Protein AF-0000000081656591 (afdb_homodimer)

Radius of gyration: 18.28 Å; Cα contacts (8 Å, |Δi|>4): 465; chains: 2; bounding box: 78×46×37 Å

Structure (mmCIF, N/CA/C/O backbone):
data_AF-0000000081656591-model_v1
#
loop_
_entity.id
_entity.type
_entity.pdbx_description
1 polymer 'Uncharacterized protein LOC102806336'
#
loop_
_atom_site.group_PDB
_atom_site.id
_atom_site.type_symbol
_atom_site.label_atom_id
_atom_site.label_alt_id
_atom_site.label_comp_id
_atom_site.label_asym_id
_atom_site.label_entity_id
_atom_site.label_seq_id
_atom_site.pdbx_PDB_ins_code
_atom_site.Cartn_x
_atom_site.Cartn_y
_atom_site.Cartn_z
_atom_site.occupancy
_atom_site.B_iso_or_equiv
_atom_site.auth_seq_id
_atom_site.auth_comp_id
_atom_site.auth_asym_id
_atom_site.auth_atom_id
_atom_site.pdbx_PDB_model_num
ATOM 1 N N . MET A 1 1 ? -36.594 23.406 7.055 1 26.11 1 MET A N 1
ATOM 2 C CA . MET A 1 1 ? -35.25 23.922 7.023 1 26.11 1 MET A CA 1
ATOM 3 C C . MET A 1 1 ? -34.25 22.891 7.543 1 26.11 1 MET A C 1
ATOM 5 O O . MET A 1 1 ? -34.219 22.609 8.742 1 26.11 1 MET A O 1
ATOM 9 N N . CYS A 1 2 ? -34 21.766 6.805 1 26.69 2 CYS A N 1
ATOM 10 C CA . CYS A 1 2 ? -33.312 20.547 7.199 1 26.69 2 CYS A CA 1
ATOM 11 C C . CYS A 1 2 ? -31.859 20.828 7.562 1 26.69 2 CYS A C 1
ATOM 13 O O . CYS A 1 2 ? -31.109 21.391 6.758 1 26.69 2 CYS A O 1
ATOM 15 N N . TYR A 1 3 ? -31.453 21.156 8.859 1 24.2 3 TYR A N 1
ATOM 16 C CA . TYR A 1 3 ? -30.141 21.469 9.391 1 24.2 3 TYR A CA 1
ATOM 17 C C . TYR A 1 3 ? -29.141 20.359 9.094 1 24.2 3 TYR A C 1
ATOM 19 O O . TYR A 1 3 ? -29.234 19.266 9.664 1 24.2 3 TYR A O 1
ATOM 27 N N . THR A 1 4 ? -28.844 20.062 7.879 1 28.97 4 THR A N 1
ATOM 28 C CA . THR A 1 4 ? -27.828 19.078 7.523 1 28.97 4 THR A CA 1
ATOM 29 C C . THR A 1 4 ? -26.5 19.406 8.195 1 28.97 4 THR A C 1
ATOM 31 O O . THR A 1 4 ? -25.859 20.422 7.871 1 28.97 4 THR A O 1
ATOM 34 N N . ARG A 1 5 ? -26.484 19.234 9.555 1 30.78 5 ARG A N 1
ATOM 35 C CA . ARG A 1 5 ? -25.234 19.453 10.273 1 30.78 5 ARG A CA 1
ATOM 36 C C . ARG A 1 5 ? -24.078 18.703 9.609 1 30.78 5 ARG A C 1
ATOM 38 O O . ARG A 1 5 ? -24.172 17.516 9.328 1 30.78 5 ARG A O 1
ATOM 45 N N . LYS A 1 6 ? -23.359 19.422 8.852 1 36.34 6 LYS A N 1
ATOM 46 C CA . LYS A 1 6 ? -22.094 18.938 8.328 1 36.34 6 LYS A CA 1
ATOM 47 C C . LYS A 1 6 ? -21.266 18.281 9.422 1 36.34 6 LYS A C 1
ATOM 49 O O . LYS A 1 6 ? -21.016 18.875 10.469 1 36.34 6 LYS A O 1
ATOM 54 N N . PRO A 1 7 ? -21.406 17.031 9.766 1 33.19 7 PRO A N 1
ATOM 55 C CA . PRO A 1 7 ? -20.578 16.453 10.82 1 33.19 7 PRO A CA 1
ATOM 56 C C . PRO A 1 7 ? -19.125 16.891 10.734 1 33.19 7 PRO A C 1
ATOM 58 O O . PRO A 1 7 ? -18.484 16.766 9.68 1 33.19 7 PRO A O 1
ATOM 61 N N . LYS A 1 8 ? -18.75 18.016 11.281 1 34.53 8 LYS A N 1
ATOM 62 C CA . LYS A 1 8 ? -17.406 18.562 11.367 1 34.53 8 LYS A CA 1
ATOM 63 C C . LYS A 1 8 ? -16.438 17.562 12 1 34.53 8 LYS A C 1
ATOM 65 O O . LYS A 1 8 ? -16.156 17.641 13.195 1 34.53 8 LYS A O 1
ATOM 70 N N . HIS A 1 9 ? -16.734 16.297 12.133 1 35.47 9 HIS A N 1
ATOM 71 C CA . HIS A 1 9 ? -15.672 15.547 12.789 1 35.47 9 HIS A CA 1
ATOM 72 C C . HIS A 1 9 ? -14.336 15.75 12.086 1 35.47 9 HIS A C 1
ATOM 74 O O . HIS A 1 9 ? -14.039 15.078 11.094 1 35.47 9 HIS A O 1
ATOM 80 N N . HIS A 1 10 ? -14.047 17 11.82 1 32.81 10 HIS A N 1
ATOM 81 C CA . HIS A 1 10 ? -12.68 17.172 11.352 1 32.81 10 HIS A CA 1
ATOM 82 C C . HIS A 1 10 ? -11.688 16.453 12.258 1 32.81 10 HIS A C 1
ATOM 84 O O . HIS A 1 10 ? -11.484 16.859 13.406 1 32.81 10 HIS A O 1
ATOM 90 N N . LYS A 1 11 ? -11.68 15.148 12.258 1 39.31 11 LYS A N 1
ATOM 91 C CA . LYS A 1 11 ? -10.586 14.516 12.984 1 39.31 11 LYS A CA 1
ATOM 92 C C . LYS A 1 11 ? -9.281 15.289 12.805 1 39.31 11 LYS A C 1
ATOM 94 O O . LYS A 1 11 ? -8.867 15.562 11.68 1 39.31 11 LYS A O 1
ATOM 99 N N . GLN A 1 12 ? -8.992 16.266 13.648 1 38.41 12 GLN A N 1
ATOM 100 C CA . GLN A 1 12 ? -7.688 16.922 13.727 1 38.41 12 GLN A CA 1
ATOM 101 C C . GLN A 1 12 ? -6.578 15.969 13.281 1 38.41 12 GLN A C 1
ATOM 103 O O . GLN A 1 12 ? -6.391 14.906 13.867 1 38.41 12 GLN A O 1
ATOM 108 N N . ILE A 1 13 ? -6.277 15.734 12.039 1 45.75 13 ILE A N 1
ATOM 109 C CA . ILE A 1 13 ? -5.02 15.07 11.711 1 45.75 13 ILE A CA 1
ATOM 110 C C . ILE A 1 13 ? -3.945 15.469 12.719 1 45.75 13 ILE A C 1
ATOM 112 O O . ILE A 1 13 ? -3.266 16.484 12.547 1 45.75 13 ILE A O 1
ATOM 116 N N . GLY A 1 14 ? -4.34 15.93 13.836 1 44.34 14 GLY A N 1
ATOM 117 C CA . GLY A 1 14 ? -3.451 16.344 14.906 1 44.34 14 GLY A CA 1
ATOM 118 C C . GLY A 1 14 ? -2.164 15.555 14.961 1 44.34 14 GLY A C 1
ATOM 119 O O . GLY A 1 14 ? -1.914 14.711 14.102 1 44.34 14 GLY A O 1
ATOM 120 N N . LYS A 1 15 ? -1.594 15.125 16.219 1 54.84 15 LYS A N 1
ATOM 121 C CA . LYS A 1 15 ? -0.434 14.695 16.984 1 54.84 15 LYS A CA 1
ATOM 122 C C . LYS A 1 15 ? -0.084 13.242 16.688 1 54.84 15 LYS A C 1
ATOM 124 O O . LYS A 1 15 ? 0.854 12.688 17.266 1 54.84 15 LYS A O 1
ATOM 129 N N . ARG A 1 16 ? -0.754 12.508 15.883 1 66.62 16 ARG A N 1
ATOM 130 C CA . ARG A 1 16 ? -0.527 11.086 16.125 1 66.62 16 ARG A CA 1
ATOM 131 C C . ARG A 1 16 ? 0.246 10.445 14.977 1 66.62 16 ARG A C 1
ATOM 133 O O . ARG A 1 16 ? 0.652 9.281 15.062 1 66.62 16 ARG A O 1
ATOM 140 N N . GLY A 1 17 ? 0.643 11.117 13.781 1 87.31 17 GLY A N 1
ATOM 141 C CA . GLY A 1 17 ? 1.315 10.453 12.672 1 87.31 17 GLY A CA 1
ATOM 142 C C . GLY A 1 17 ? 0.368 10.023 11.57 1 87.31 17 GLY A C 1
ATOM 143 O O . GLY A 1 17 ? -0.814 10.375 11.594 1 87.31 17 GLY A O 1
ATOM 144 N N . ILE A 1 18 ? 0.859 9.477 10.523 1 92.88 18 ILE A N 1
ATOM 145 C CA . ILE A 1 18 ? 0.074 8.984 9.398 1 92.88 18 ILE A CA 1
ATOM 146 C C . ILE A 1 18 ? 0.163 7.465 9.328 1 92.88 18 ILE A C 1
ATOM 148 O O . ILE A 1 18 ? 1.259 6.898 9.344 1 92.88 18 ILE A O 1
ATOM 152 N N . SER A 1 19 ? -1.015 6.816 9.297 1 95.44 19 SER A N 1
ATOM 153 C CA . SER A 1 19 ? -1.062 5.359 9.172 1 95.44 19 SER A CA 1
ATOM 154 C C . SER A 1 19 ? -1.3 4.934 7.73 1 95.44 19 SER A C 1
ATOM 156 O O . SER A 1 19 ? -2.174 5.477 7.051 1 95.44 19 SER A O 1
ATOM 158 N N . ILE A 1 20 ? -0.475 3.965 7.273 1 97.12 20 ILE A N 1
ATOM 159 C CA . ILE A 1 20 ? -0.552 3.422 5.922 1 97.12 20 ILE A CA 1
ATOM 160 C C . ILE A 1 20 ? -0.741 1.908 5.984 1 97.12 20 ILE A C 1
ATOM 162 O O . ILE A 1 20 ? -0.043 1.22 6.734 1 97.12 20 ILE A O 1
ATOM 166 N N . SER A 1 21 ? -1.69 1.409 5.242 1 97.5 21 SER A N 1
ATOM 167 C CA . SER A 1 21 ? -1.878 -0.038 5.238 1 97.5 21 SER A CA 1
ATOM 168 C C . SER A 1 21 ? -2.033 -0.572 3.818 1 97.5 21 SER A C 1
ATOM 170 O O . SER A 1 21 ? -2.434 0.164 2.914 1 97.5 21 SER A O 1
ATOM 172 N N . TYR A 1 22 ? -1.664 -1.775 3.625 1 97 22 TYR A N 1
ATOM 173 C CA . TYR A 1 22 ? -1.795 -2.525 2.379 1 97 22 TYR A CA 1
ATOM 174 C C . TYR A 1 22 ? -2.559 -3.824 2.604 1 97 22 TYR A C 1
ATOM 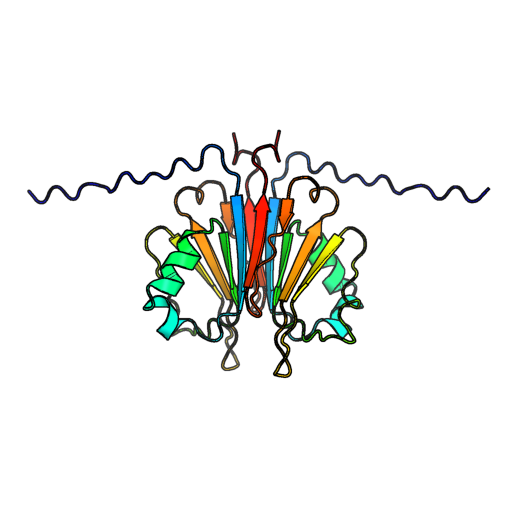176 O O . TYR A 1 22 ? -2.178 -4.637 3.449 1 97 22 TYR A O 1
ATOM 184 N N . TRP A 1 23 ? -3.6 -4.004 1.814 1 96.38 23 TRP A N 1
ATOM 185 C CA . TRP A 1 23 ? -4.492 -5.137 2.023 1 96.38 23 TRP A CA 1
ATOM 186 C C . TRP A 1 23 ? -4.707 -5.906 0.723 1 96.38 23 TRP A C 1
ATOM 188 O O . TRP A 1 23 ? -5.008 -5.312 -0.315 1 96.38 23 TRP A O 1
ATOM 198 N N . ASN A 1 24 ? -4.504 -7.168 0.704 1 95.25 24 ASN A N 1
ATOM 199 C CA . ASN A 1 24 ? -5.086 -8.047 -0.304 1 95.25 24 ASN A CA 1
ATOM 200 C C . ASN A 1 24 ? -6.488 -8.5 0.091 1 95.25 24 ASN A C 1
ATOM 202 O O . ASN A 1 24 ? -6.645 -9.367 0.956 1 95.25 24 ASN A O 1
ATOM 206 N N . VAL A 1 25 ? -7.516 -8.008 -0.561 1 95.12 25 VAL A N 1
ATOM 207 C CA . VAL A 1 25 ? -8.875 -8.156 -0.038 1 95.12 25 VAL A CA 1
ATOM 208 C C . VAL A 1 25 ? -9.578 -9.305 -0.756 1 95.12 25 VAL A C 1
ATOM 210 O O . VAL A 1 25 ? -10.625 -9.781 -0.305 1 95.12 25 VAL A O 1
ATOM 213 N N . GLN A 1 26 ? -9.086 -9.758 -1.87 1 92.69 26 GLN A N 1
ATOM 214 C CA . GLN A 1 26 ? -9.68 -10.867 -2.611 1 92.69 26 GLN A CA 1
ATOM 215 C C . GLN A 1 26 ? -11.164 -10.617 -2.869 1 92.69 26 GLN A C 1
ATOM 217 O O . GLN A 1 26 ? -12 -11.469 -2.562 1 92.69 26 GLN A O 1
ATOM 222 N N . GLY A 1 27 ? -11.391 -9.531 -3.451 1 94.31 27 GLY A N 1
ATOM 223 C CA . GLY A 1 27 ? -12.758 -9.125 -3.732 1 94.31 27 GLY A CA 1
ATOM 224 C C . GLY A 1 27 ? -13.297 -8.117 -2.742 1 94.31 27 GLY A C 1
ATOM 225 O O . GLY A 1 27 ? -13.289 -8.352 -1.534 1 94.31 27 GLY A O 1
ATOM 226 N N . ILE A 1 28 ? -13.891 -7.012 -3.17 1 95 28 ILE A N 1
ATOM 227 C CA . ILE A 1 28 ? -14.234 -5.91 -2.281 1 95 28 ILE A CA 1
ATOM 228 C C . ILE A 1 28 ? -15.75 -5.867 -2.08 1 95 28 ILE A C 1
ATOM 230 O O . ILE A 1 28 ? -16.234 -5.277 -1.113 1 95 28 ILE A O 1
ATOM 234 N N . ARG A 1 29 ? -16.516 -6.453 -2.861 1 91.25 29 ARG A N 1
ATOM 235 C CA . ARG A 1 29 ? -17.969 -6.254 -2.938 1 91.25 29 ARG A CA 1
ATOM 236 C C . ARG A 1 29 ? -18.625 -6.594 -1.611 1 91.25 29 ARG A C 1
ATOM 238 O O . ARG A 1 29 ? -19.391 -5.785 -1.064 1 91.25 29 ARG A O 1
ATOM 245 N N . GLN A 1 30 ? -18.375 -7.742 -1.16 1 91.94 30 GLN A N 1
ATOM 246 C CA . GLN A 1 30 ? -19.031 -8.141 0.081 1 91.94 30 GLN A CA 1
ATOM 247 C C . GLN A 1 30 ? -18.422 -7.43 1.282 1 91.94 30 GLN A C 1
ATOM 249 O O . GLN A 1 30 ? -19.078 -7.234 2.303 1 91.94 30 GLN A O 1
ATOM 254 N N . LYS A 1 31 ? -17.25 -7.031 1.158 1 94 31 LYS A N 1
ATOM 255 C CA . LYS A 1 31 ? -16.5 -6.469 2.281 1 94 31 LYS A CA 1
ATOM 256 C C . LYS A 1 31 ? -16.938 -5.035 2.568 1 94 31 LYS A C 1
ATOM 258 O O . LYS A 1 31 ? -16.953 -4.605 3.723 1 94 31 LYS A O 1
ATOM 263 N N . ILE A 1 32 ? -17.328 -4.359 1.574 1 92.56 32 ILE A N 1
ATOM 264 C CA . ILE A 1 32 ? -17.672 -2.953 1.748 1 92.56 32 ILE A CA 1
ATOM 265 C C . ILE A 1 32 ? -18.984 -2.844 2.523 1 92.56 32 ILE A C 1
ATOM 267 O O . ILE A 1 32 ? -19.344 -1.768 3.012 1 92.56 32 ILE A O 1
ATOM 271 N N . GLU A 1 33 ? -19.672 -3.93 2.65 1 92.38 33 GLU A N 1
ATOM 272 C CA . GLU A 1 33 ? -20.906 -3.953 3.414 1 92.38 33 GLU A CA 1
ATOM 273 C C . GLU A 1 33 ? -20.672 -4.469 4.832 1 92.38 33 GLU A C 1
ATOM 275 O O . GLU A 1 33 ? -21.594 -4.445 5.664 1 92.38 33 GLU A O 1
ATOM 280 N N . ASP A 1 34 ? -19.531 -4.883 5.055 1 94.19 34 ASP A N 1
ATOM 281 C CA . ASP A 1 34 ? -19.156 -5.434 6.352 1 94.19 34 ASP A CA 1
ATOM 282 C C . ASP A 1 34 ? -18.656 -4.336 7.293 1 94.19 34 ASP A C 1
ATOM 284 O O . ASP A 1 34 ? -17.625 -3.711 7.039 1 94.19 34 ASP A O 1
ATOM 288 N N . ASN A 1 35 ? -19.297 -4.211 8.414 1 94.31 35 ASN A N 1
ATOM 289 C CA . ASN A 1 35 ? -18.984 -3.152 9.367 1 94.31 35 ASN A CA 1
ATOM 290 C C . ASN A 1 35 ? -17.578 -3.318 9.93 1 94.31 35 ASN A C 1
ATOM 292 O O . ASN A 1 35 ? -16.891 -2.33 10.195 1 94.31 35 ASN A O 1
ATOM 296 N N . ASP A 1 36 ? -17.219 -4.523 10.117 1 94.12 36 ASP A N 1
ATOM 297 C CA . ASP A 1 36 ? -15.883 -4.766 10.664 1 94.12 36 ASP A CA 1
ATOM 298 C C . ASP A 1 36 ? -14.797 -4.359 9.672 1 94.12 36 ASP A C 1
ATOM 300 O O . ASP A 1 36 ? -13.773 -3.799 10.055 1 94.12 36 ASP A O 1
ATOM 304 N N . PHE A 1 37 ? -15.062 -4.652 8.469 1 94.94 37 PHE A N 1
ATOM 305 C CA . PHE A 1 37 ? -14.133 -4.234 7.426 1 94.94 37 PHE A CA 1
ATOM 306 C C . PHE A 1 37 ? -14.016 -2.715 7.379 1 94.94 37 PHE A C 1
ATOM 308 O O . PHE A 1 37 ? -12.906 -2.172 7.355 1 94.94 37 PHE A O 1
ATOM 315 N N . ILE A 1 38 ? -15.109 -2.051 7.441 1 95.19 38 ILE A N 1
ATOM 316 C CA . ILE A 1 38 ? -15.156 -0.594 7.371 1 95.19 38 ILE A CA 1
ATOM 317 C C . ILE A 1 38 ? -14.445 0.002 8.586 1 95.19 38 ILE A C 1
ATOM 319 O O . ILE A 1 38 ? -13.695 0.974 8.461 1 95.19 38 ILE A O 1
ATOM 323 N N . LYS A 1 39 ? -14.656 -0.576 9.672 1 94.69 39 LYS A N 1
ATOM 324 C CA . LYS A 1 39 ? -13.992 -0.118 10.883 1 94.69 39 LYS A CA 1
ATOM 325 C C . LYS A 1 39 ? -12.477 -0.223 10.75 1 94.69 39 LYS A C 1
ATOM 327 O O . LYS A 1 39 ? -11.742 0.673 11.172 1 94.69 39 LYS A O 1
ATOM 332 N N . CYS A 1 40 ? -12.094 -1.296 10.195 1 93.75 40 CYS A N 1
ATOM 333 C CA . CYS A 1 40 ? -10.664 -1.494 10 1 93.75 40 CYS A CA 1
ATOM 334 C C . CYS A 1 40 ? -10.094 -0.437 9.062 1 93.75 40 CYS A C 1
ATOM 336 O O . CYS A 1 40 ? -9.031 0.131 9.336 1 93.75 40 CYS A O 1
ATOM 338 N N . ILE A 1 41 ? -10.805 -0.175 8.039 1 94.5 41 ILE A N 1
ATOM 339 C CA . ILE A 1 41 ? -10.406 0.854 7.086 1 94.5 41 ILE A CA 1
ATOM 340 C C . ILE A 1 41 ? -10.289 2.199 7.797 1 94.5 41 ILE A C 1
ATOM 342 O O . ILE A 1 41 ? -9.305 2.92 7.625 1 94.5 41 ILE A O 1
ATOM 346 N N . LYS A 1 42 ? -11.148 2.504 8.625 1 94.88 42 LYS A N 1
ATOM 347 C CA . LYS A 1 42 ? -11.234 3.818 9.258 1 94.88 42 LYS A CA 1
ATOM 348 C C . LYS A 1 42 ? -10.109 4.023 10.266 1 94.88 42 LYS A C 1
ATOM 350 O O . LYS A 1 42 ? -9.852 5.148 10.703 1 94.88 42 LYS A O 1
ATOM 355 N N . ASN A 1 43 ? -9.422 2.953 10.547 1 94.12 43 ASN A N 1
ATOM 356 C CA . ASN A 1 43 ? -8.305 3.037 11.477 1 94.12 43 ASN A CA 1
ATOM 357 C C . ASN A 1 43 ? -7.008 3.414 10.758 1 94.12 43 ASN A C 1
ATOM 359 O O . ASN A 1 43 ? -5.961 3.553 11.391 1 94.12 43 ASN A O 1
ATOM 363 N N . HIS A 1 44 ? -7.109 3.627 9.492 1 96.5 44 HIS A N 1
ATOM 364 C CA . HIS A 1 44 ? -5.918 3.973 8.727 1 96.5 44 HIS A CA 1
ATOM 365 C C . HIS A 1 44 ? -6.164 5.199 7.855 1 96.5 44 HIS A C 1
ATOM 367 O O . HIS A 1 44 ? -7.305 5.492 7.492 1 96.5 44 HIS A O 1
ATOM 373 N N . ASP A 1 45 ? -5.074 5.922 7.57 1 96.81 45 ASP A N 1
ATOM 374 C CA . ASP A 1 45 ? -5.195 7.18 6.84 1 96.81 45 ASP A CA 1
ATOM 375 C C . ASP A 1 45 ? -5.082 6.957 5.336 1 96.81 45 ASP A C 1
ATOM 377 O O . ASP A 1 45 ? -5.77 7.613 4.551 1 96.81 45 ASP A O 1
ATOM 381 N N . ILE A 1 46 ? -4.145 6.184 4.918 1 97.44 46 ILE A N 1
ATOM 382 C CA . ILE A 1 46 ? -3.916 5.805 3.527 1 97.44 46 ILE A CA 1
ATOM 383 C C . ILE A 1 46 ? -3.939 4.285 3.396 1 97.44 46 ILE A C 1
ATOM 385 O O . ILE A 1 46 ? -3.197 3.584 4.09 1 97.44 46 ILE A O 1
ATOM 389 N N . ILE A 1 47 ? -4.809 3.744 2.525 1 97.81 47 ILE A N 1
ATOM 390 C CA . ILE A 1 47 ? -4.977 2.299 2.412 1 97.81 47 ILE A CA 1
ATOM 391 C C . ILE A 1 47 ? -4.824 1.873 0.954 1 97.81 47 ILE A C 1
ATOM 393 O O . ILE A 1 47 ? -5.5 2.41 0.07 1 97.81 47 ILE A O 1
ATOM 397 N N . GLY A 1 48 ? -3.902 0.994 0.641 1 97.44 48 GLY A N 1
ATOM 398 C CA . GLY A 1 48 ? -3.854 0.287 -0.629 1 97.44 48 GLY A CA 1
ATOM 399 C C . GLY A 1 48 ? -4.586 -1.041 -0.6 1 97.44 48 GLY A C 1
ATOM 400 O O . GLY A 1 48 ? -4.34 -1.872 0.276 1 97.44 48 GLY A O 1
ATOM 401 N N . LEU A 1 49 ? -5.438 -1.208 -1.46 1 97.25 49 LEU A N 1
ATOM 402 C CA . LEU A 1 49 ? -6.199 -2.447 -1.588 1 97.25 49 LEU A CA 1
ATOM 403 C C . LEU A 1 49 ? -5.836 -3.178 -2.877 1 97.25 49 LEU A C 1
ATOM 405 O O . LEU A 1 49 ? -5.828 -2.578 -3.953 1 97.25 49 LEU A O 1
ATOM 409 N N . GLY A 1 50 ? -5.465 -4.387 -2.773 1 96.31 50 GLY A N 1
ATOM 410 C CA . GLY A 1 50 ? -5.223 -5.223 -3.939 1 96.31 50 GLY A CA 1
ATOM 411 C C . GLY A 1 50 ? -6.281 -6.293 -4.133 1 96.31 50 GLY A C 1
ATOM 412 O O . GLY A 1 50 ? -6.988 -6.652 -3.189 1 96.31 50 GLY A O 1
ATOM 413 N N . GLU A 1 51 ? -6.406 -6.816 -5.348 1 94.75 51 GLU A N 1
ATOM 414 C CA . GLU A 1 51 ? -7.379 -7.836 -5.734 1 94.75 51 GLU A CA 1
ATOM 415 C C . GLU A 1 51 ? -8.797 -7.41 -5.367 1 94.75 51 GLU A C 1
ATOM 417 O O . GLU A 1 51 ? -9.523 -8.164 -4.711 1 94.75 51 GLU A O 1
ATOM 422 N N . THR A 1 52 ? -9.117 -6.238 -5.789 1 96.06 52 THR A N 1
ATOM 423 C CA . THR A 1 52 ? -10.445 -5.707 -5.496 1 96.06 52 THR A CA 1
ATOM 424 C C . THR A 1 52 ? -11.5 -6.387 -6.359 1 96.06 52 THR A C 1
ATOM 426 O O . THR A 1 52 ? -12.68 -6.422 -5.996 1 96.06 52 THR A O 1
ATOM 429 N N . TRP A 1 53 ? -11.086 -6.867 -7.492 1 94.81 53 TRP A N 1
ATOM 430 C CA . TRP A 1 53 ? -11.922 -7.578 -8.453 1 94.81 53 TRP A CA 1
ATOM 431 C C . TRP A 1 53 ? -12.945 -6.641 -9.078 1 94.81 53 TRP A C 1
ATOM 433 O O . TRP A 1 53 ? -13.969 -7.09 -9.609 1 94.81 53 TRP A O 1
ATOM 443 N N . LEU A 1 54 ? -12.617 -5.395 -8.984 1 93.88 54 LEU A N 1
ATOM 444 C CA . LEU A 1 54 ? -13.461 -4.395 -9.625 1 93.88 54 LEU A CA 1
ATOM 445 C C . LEU A 1 54 ? -13.281 -4.426 -11.141 1 93.88 54 LEU A C 1
ATOM 447 O O . LEU A 1 54 ? -12.211 -4.781 -11.633 1 93.88 54 LEU A O 1
ATOM 451 N N . ASN A 1 55 ? -14.352 -4.059 -11.812 1 92.5 55 ASN A N 1
ATOM 452 C CA . ASN A 1 55 ? -14.328 -3.895 -13.258 1 92.5 55 ASN A CA 1
ATOM 453 C C . ASN A 1 55 ? -15.07 -2.633 -13.688 1 92.5 55 ASN A C 1
ATOM 455 O O . ASN A 1 55 ? -15.453 -1.813 -12.852 1 92.5 55 ASN A O 1
ATOM 459 N N . LYS A 1 56 ? -15.172 -2.461 -14.992 1 89.12 56 LYS A N 1
ATOM 460 C CA . LYS A 1 56 ? -15.766 -1.239 -15.523 1 89.12 56 LYS A CA 1
ATOM 461 C C . LYS A 1 56 ? -17.172 -1.025 -14.969 1 89.12 56 LYS A C 1
ATOM 463 O O . LYS A 1 56 ? -17.562 0.109 -14.695 1 89.12 56 LYS A O 1
ATOM 468 N N . ASP A 1 57 ? -17.891 -2.066 -14.688 1 89.75 57 ASP A N 1
ATOM 469 C CA . ASP A 1 57 ? -19.281 -1.991 -14.242 1 89.75 57 ASP A CA 1
ATOM 470 C C . ASP A 1 57 ? -19.359 -1.754 -12.742 1 89.75 57 ASP A C 1
ATOM 472 O O . ASP A 1 57 ? -20.391 -1.287 -12.234 1 89.75 57 ASP A O 1
ATOM 476 N N . SER A 1 58 ? -18.281 -2.012 -12.062 1 89.88 58 SER A N 1
ATOM 477 C CA . SER A 1 58 ? -18.344 -1.953 -10.602 1 89.88 58 SER A CA 1
ATOM 478 C C . SER A 1 58 ? -17.391 -0.902 -10.047 1 89.88 58 SER A C 1
ATOM 480 O O . SER A 1 58 ? -17.156 -0.852 -8.836 1 89.88 58 SER A O 1
ATOM 482 N N . LEU A 1 59 ? -16.875 -0.088 -10.812 1 85.06 59 LEU A N 1
ATOM 483 C CA . LEU A 1 59 ? -15.844 0.873 -10.422 1 85.06 59 LEU A CA 1
ATOM 484 C C . LEU A 1 59 ? -16.359 1.793 -9.32 1 85.06 59 LEU A C 1
ATOM 486 O O . LEU A 1 59 ? -15.586 2.242 -8.469 1 85.06 59 LEU A O 1
ATOM 490 N N . ASN A 1 60 ? -17.641 2.027 -9.266 1 83.81 60 ASN A N 1
ATOM 491 C CA . ASN A 1 60 ? -18.203 2.959 -8.297 1 83.81 60 ASN A CA 1
ATOM 492 C C . ASN A 1 60 ? -18.609 2.25 -7.008 1 83.81 60 ASN A C 1
ATOM 494 O O . ASN A 1 60 ? -19.156 2.875 -6.094 1 83.81 60 ASN A O 1
ATOM 498 N N . THR A 1 61 ? -18.297 1.016 -6.891 1 88.12 61 THR A N 1
ATOM 499 C CA . THR A 1 61 ? -18.672 0.221 -5.73 1 88.12 61 THR A CA 1
ATOM 500 C C . THR A 1 61 ? -17.891 0.655 -4.492 1 88.12 61 THR A C 1
ATOM 502 O O . THR A 1 61 ? -18.438 0.697 -3.389 1 88.12 61 THR A O 1
ATOM 505 N N . LEU A 1 62 ? -16.719 1.013 -4.727 1 91.69 62 LEU A N 1
ATOM 506 C CA . LEU A 1 62 ? -15.883 1.378 -3.582 1 91.69 62 LEU A CA 1
ATOM 507 C C . LEU A 1 62 ? -16.141 2.824 -3.166 1 91.69 62 LEU A C 1
ATOM 509 O O . LEU A 1 62 ? -15.523 3.746 -3.709 1 91.69 62 LEU A O 1
ATOM 513 N N . ASN A 1 63 ? -17.047 2.996 -2.316 1 90.69 63 ASN A N 1
ATOM 514 C CA . ASN A 1 63 ? -17.391 4.285 -1.718 1 90.69 63 ASN A CA 1
ATOM 515 C C . ASN A 1 63 ? -17.516 4.18 -0.2 1 90.69 63 ASN A C 1
ATOM 517 O O . ASN A 1 63 ? -18.516 3.689 0.313 1 90.69 63 ASN A O 1
ATOM 521 N N . ILE A 1 64 ? -16.516 4.617 0.44 1 93.75 64 ILE A N 1
ATOM 522 C CA . ILE A 1 64 ? -16.5 4.594 1.898 1 93.75 64 ILE A CA 1
ATOM 523 C C . ILE A 1 64 ? -16.594 6.02 2.438 1 93.75 64 ILE A C 1
ATOM 525 O O . ILE A 1 64 ? -15.727 6.855 2.17 1 93.75 64 ILE A O 1
ATOM 529 N N . PRO A 1 65 ? -17.609 6.289 3.207 1 93.69 65 PRO A N 1
ATOM 530 C CA . PRO A 1 65 ? -17.734 7.641 3.758 1 93.69 65 PRO A CA 1
ATOM 531 C C . PRO A 1 65 ? -16.484 8.094 4.492 1 93.69 65 PRO A C 1
ATOM 533 O O . PRO A 1 65 ? -15.914 7.34 5.289 1 93.69 65 PRO A O 1
ATOM 536 N N . GLY A 1 66 ? -16.016 9.297 4.145 1 96.25 66 GLY A N 1
ATOM 537 C CA . GLY A 1 66 ? -14.859 9.867 4.805 1 96.25 66 GLY A CA 1
ATOM 538 C C . GLY A 1 66 ? -13.555 9.578 4.082 1 96.25 66 GLY A C 1
ATOM 539 O O . GLY A 1 66 ? -12.484 10.031 4.512 1 96.25 66 GLY A O 1
ATOM 540 N N . TYR A 1 67 ? -13.797 8.852 2.994 1 97.31 67 TYR A N 1
ATOM 541 C CA . TYR A 1 67 ? -12.586 8.508 2.256 1 97.31 67 TYR A CA 1
ATOM 542 C C . TYR A 1 67 ? -12.734 8.859 0.779 1 97.31 67 TYR A C 1
ATOM 544 O O . TYR A 1 67 ? -13.812 8.703 0.2 1 97.31 67 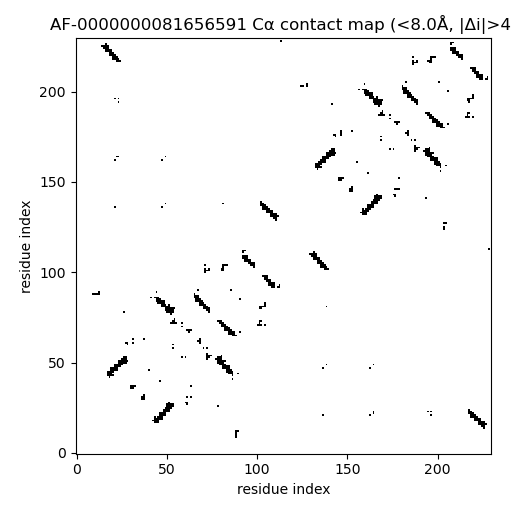TYR A O 1
ATOM 552 N N . TYR A 1 68 ? -11.609 9.367 0.234 1 96.75 68 TYR A N 1
ATOM 553 C CA . TYR A 1 68 ? -11.461 9.43 -1.216 1 96.75 68 TYR A CA 1
ATOM 554 C C . TYR A 1 68 ? -10.953 8.102 -1.77 1 96.75 68 TYR A C 1
ATOM 556 O O . TYR A 1 68 ? -10.078 7.473 -1.177 1 96.75 68 TYR A O 1
ATOM 564 N N . SER A 1 69 ? -11.555 7.695 -2.891 1 95.69 69 SER A N 1
ATOM 565 C CA . SER A 1 69 ? -11.125 6.438 -3.49 1 95.69 69 SER A CA 1
ATOM 566 C C . SER A 1 69 ? -10.664 6.641 -4.93 1 95.69 69 SER A C 1
ATOM 568 O O . SER A 1 69 ? -11.211 7.477 -5.652 1 95.69 69 SER A O 1
ATOM 570 N N . HIS A 1 70 ? -9.656 5.926 -5.316 1 95.69 70 HIS A N 1
ATOM 571 C CA . HIS A 1 70 ? -9.164 5.816 -6.684 1 95.69 70 HIS A CA 1
ATOM 572 C C . HIS A 1 70 ? -8.812 4.375 -7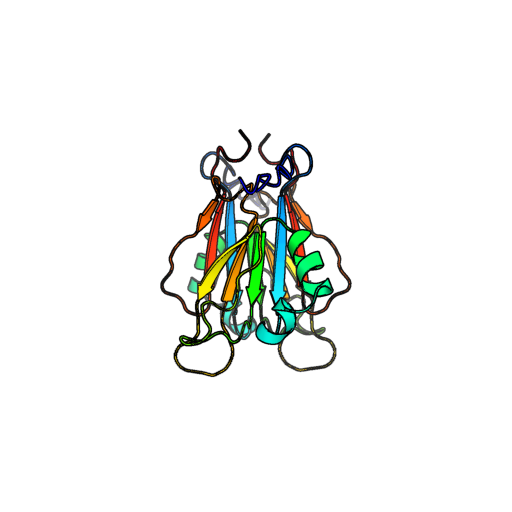.031 1 95.69 70 HIS A C 1
ATOM 574 O O . HIS A 1 70 ? -8.055 3.725 -6.309 1 95.69 70 HIS A O 1
ATOM 580 N N . SER A 1 71 ? -9.391 3.898 -8.188 1 94.69 71 SER A N 1
ATOM 581 C CA . SER A 1 71 ? -9.219 2.488 -8.531 1 94.69 71 SER A CA 1
ATOM 582 C C . SER A 1 71 ? -8.703 2.32 -9.953 1 94.69 71 SER A C 1
ATOM 584 O O . SER A 1 71 ? -9.023 3.119 -10.836 1 94.69 71 SER A O 1
ATOM 586 N N . ILE A 1 72 ? -7.875 1.289 -10.055 1 93.56 72 ILE A N 1
ATOM 587 C CA . ILE A 1 72 ? -7.504 0.822 -11.383 1 93.56 72 ILE A CA 1
ATOM 588 C C . ILE A 1 72 ? -7.945 -0.628 -11.562 1 93.56 72 ILE A C 1
ATOM 590 O O . ILE A 1 72 ? -7.91 -1.416 -10.617 1 93.56 72 ILE A O 1
ATOM 594 N N . ILE A 1 73 ? -8.43 -0.862 -12.719 1 92 73 ILE A N 1
ATOM 595 C CA . ILE A 1 73 ? -8.977 -2.188 -12.984 1 92 73 ILE A CA 1
ATOM 596 C C . ILE A 1 73 ? -8.141 -2.889 -14.047 1 92 73 ILE A C 1
ATOM 598 O O . ILE A 1 73 ? -7.426 -2.236 -14.82 1 92 73 ILE A O 1
ATOM 602 N N . ARG A 1 74 ? -8.242 -4.172 -13.992 1 86.56 74 ARG A N 1
ATOM 603 C CA . ARG A 1 74 ? -7.613 -4.961 -15.039 1 86.56 74 ARG A CA 1
ATOM 604 C C . ARG A 1 74 ? -8.562 -5.172 -16.219 1 86.56 74 ARG A C 1
ATOM 606 O O . ARG A 1 74 ? -9.75 -5.453 -16.016 1 86.56 74 ARG A O 1
ATOM 613 N N . SER A 1 75 ? -8.109 -4.891 -17.344 1 77.38 75 SER A N 1
ATOM 614 C CA . SER A 1 75 ? -8.984 -4.922 -18.516 1 77.38 75 SER A CA 1
ATOM 615 C C . SER A 1 75 ? -9.086 -6.332 -19.094 1 77.38 75 SER A C 1
ATOM 617 O O . SER A 1 75 ? -10.109 -6.691 -19.688 1 77.38 75 SER A O 1
ATOM 619 N N . LYS A 1 76 ? -8.234 -7.207 -18.922 1 73.88 76 LYS A N 1
ATOM 620 C CA . LYS A 1 76 ? -8.148 -8.406 -19.75 1 73.88 76 LYS A CA 1
ATOM 621 C C . LYS A 1 76 ? -8.555 -9.648 -18.969 1 73.88 76 LYS A C 1
ATOM 623 O O . LYS A 1 76 ? -9.016 -10.633 -19.562 1 73.88 76 LYS A O 1
ATOM 628 N N . GLN A 1 77 ? -8.383 -9.727 -17.641 1 72.81 77 GLN A N 1
ATOM 629 C CA . GLN A 1 77 ? -8.609 -10.945 -16.875 1 72.81 77 GLN A CA 1
ATOM 630 C C . GLN A 1 77 ? -9.398 -10.648 -15.594 1 72.81 77 GLN A C 1
ATOM 632 O O . GLN A 1 77 ? -9.328 -9.539 -15.062 1 72.81 77 GLN A O 1
ATOM 637 N N . PRO A 1 78 ? -10.188 -11.766 -15.414 1 76.31 78 PRO A N 1
ATOM 638 C CA . PRO A 1 78 ? -10.836 -11.641 -14.109 1 76.31 78 PRO A CA 1
ATOM 639 C C . PRO A 1 78 ? -9.836 -11.547 -12.961 1 76.31 78 PRO A C 1
ATOM 641 O O . PRO A 1 78 ? -8.695 -12 -13.094 1 76.31 78 PRO A O 1
ATOM 644 N N . GLY A 1 79 ? -10.305 -10.859 -12.008 1 82.75 79 GLY A N 1
ATOM 645 C CA . GLY A 1 79 ? -9.445 -10.688 -10.844 1 82.75 79 GLY A CA 1
ATOM 646 C C . GLY A 1 79 ? -8.641 -9.398 -10.883 1 82.75 79 GLY A C 1
ATOM 647 O O . GLY A 1 79 ? -9.023 -8.445 -11.562 1 82.75 79 GLY A O 1
ATOM 648 N N . GLY A 1 80 ? -7.781 -9.289 -10.031 1 90.75 80 GLY A N 1
ATOM 649 C CA . GLY A 1 80 ? -6.906 -8.125 -9.969 1 90.75 80 GLY A CA 1
ATOM 650 C C . GLY A 1 80 ? -7.598 -6.891 -9.43 1 90.75 80 GLY A C 1
ATOM 651 O O . GLY A 1 80 ? -8.43 -6.98 -8.523 1 90.75 80 GLY A O 1
ATOM 652 N N . GLY A 1 81 ? -7.086 -5.777 -9.93 1 94.44 81 GLY A N 1
ATOM 653 C CA . GLY A 1 81 ? -7.621 -4.496 -9.492 1 94.44 81 GLY A CA 1
ATOM 654 C C . GLY A 1 81 ? -6.91 -3.938 -8.273 1 94.44 81 GLY A C 1
ATOM 655 O O . GLY A 1 81 ? -6.59 -4.68 -7.344 1 94.44 81 GLY A O 1
ATOM 656 N N . LEU A 1 82 ? -6.645 -2.709 -8.289 1 96.12 82 LEU A N 1
ATOM 657 C CA . LEU A 1 82 ? -6.035 -1.98 -7.184 1 96.12 82 LEU A CA 1
ATOM 658 C C . LEU A 1 82 ? -6.844 -0.737 -6.84 1 96.12 82 LEU A C 1
ATOM 660 O O . LEU A 1 82 ? -7.406 -0.09 -7.727 1 96.12 82 LEU A O 1
ATOM 664 N N . SER A 1 83 ? -6.871 -0.432 -5.566 1 96.44 83 SER A N 1
ATOM 665 C CA . SER A 1 83 ? -7.492 0.812 -5.125 1 96.44 83 SER A CA 1
ATOM 666 C C . SER A 1 83 ? -6.672 1.479 -4.023 1 96.44 83 SER A C 1
ATOM 668 O O . SER A 1 83 ? -5.961 0.806 -3.279 1 96.44 83 SER A O 1
ATOM 670 N N . ILE A 1 84 ? -6.801 2.738 -3.998 1 97.44 84 ILE A N 1
ATOM 671 C CA . ILE A 1 84 ? -6.25 3.506 -2.887 1 97.44 84 ILE A CA 1
ATOM 672 C C . ILE A 1 84 ? -7.359 4.305 -2.211 1 97.44 84 ILE A C 1
ATOM 674 O O . ILE A 1 84 ? -8.227 4.871 -2.885 1 97.44 84 ILE A O 1
ATOM 678 N N . LEU A 1 85 ? -7.395 4.223 -0.899 1 97.38 85 LEU A N 1
ATOM 679 C CA . LEU A 1 85 ? -8.281 5.027 -0.065 1 97.38 85 LEU A CA 1
ATOM 680 C C . LEU A 1 85 ? -7.488 6.043 0.75 1 97.38 85 LEU A C 1
ATOM 682 O O . LEU A 1 85 ? -6.484 5.695 1.375 1 97.38 85 LEU A O 1
ATOM 686 N N . ILE A 1 86 ? -7.965 7.246 0.709 1 97.31 86 ILE A N 1
ATOM 687 C CA . ILE A 1 86 ? -7.301 8.305 1.464 1 97.31 86 ILE A CA 1
ATOM 688 C C . ILE A 1 86 ? -8.312 9.008 2.367 1 97.31 86 ILE A C 1
ATOM 690 O O . ILE A 1 86 ? -9.367 9.453 1.903 1 97.31 86 ILE A O 1
ATOM 694 N N . ASN A 1 87 ? -7.93 9 3.668 1 97.06 87 ASN A N 1
ATOM 695 C CA . ASN A 1 87 ? -8.742 9.789 4.59 1 97.06 87 ASN A CA 1
ATOM 696 C C . ASN A 1 87 ? -8.945 11.211 4.078 1 97.06 87 ASN A C 1
ATOM 698 O O . ASN A 1 87 ? -7.984 11.922 3.779 1 97.06 87 ASN A O 1
ATOM 702 N N . GLU A 1 88 ? -10.172 11.648 3.961 1 96.19 88 GLU A N 1
ATOM 703 C CA . GLU A 1 88 ? -10.523 12.945 3.381 1 96.19 88 GLU A CA 1
ATOM 704 C C . GLU A 1 88 ? -9.898 14.094 4.176 1 96.19 88 GLU A C 1
ATOM 706 O O . GLU A 1 88 ? -9.617 15.156 3.623 1 96.19 88 GLU A O 1
ATOM 711 N N . GLN A 1 89 ? -9.672 13.844 5.391 1 93.12 89 GLN A N 1
ATOM 712 C CA . GLN A 1 89 ? -9.125 14.891 6.254 1 93.12 89 GLN A CA 1
ATOM 713 C C . GLN A 1 89 ? -7.695 15.242 5.855 1 93.12 89 GLN A C 1
ATOM 715 O O . GLN A 1 89 ? -7.219 16.344 6.148 1 93.12 89 GLN A O 1
ATOM 720 N N . ILE A 1 90 ? -7.012 14.305 5.207 1 92.88 90 ILE A N 1
ATOM 721 C CA . ILE A 1 90 ? -5.621 14.578 4.867 1 92.88 90 ILE A CA 1
ATOM 722 C C . ILE A 1 90 ? -5.449 14.602 3.352 1 92.88 90 ILE A C 1
ATOM 724 O O . ILE A 1 90 ? -4.336 14.766 2.848 1 92.88 90 ILE A O 1
ATOM 728 N N . LYS A 1 91 ? -6.488 14.477 2.627 1 94 91 LYS A N 1
ATOM 729 C CA . LYS A 1 91 ? -6.453 14.352 1.173 1 94 91 LYS A CA 1
ATOM 730 C C . LYS A 1 91 ? -5.82 15.578 0.528 1 94 91 LYS A C 1
ATOM 732 O O . LYS A 1 91 ? -5.145 15.477 -0.498 1 94 91 LYS A O 1
ATOM 737 N N . LYS A 1 92 ? -5.953 16.719 1.12 1 91.5 92 LYS A N 1
ATOM 738 C CA . LYS A 1 92 ? -5.445 17.969 0.549 1 91.5 92 LYS A CA 1
ATOM 739 C C . LYS A 1 92 ? -3.922 17.938 0.447 1 91.5 92 LYS A C 1
ATOM 741 O O . LYS A 1 92 ? -3.344 18.578 -0.44 1 91.5 92 LYS A O 1
ATOM 746 N N . GLY A 1 93 ? -3.307 17.156 1.26 1 91.69 93 GLY A N 1
ATOM 747 C CA . GLY A 1 93 ? -1.854 17.094 1.264 1 91.69 93 GLY A CA 1
ATOM 748 C C . GLY A 1 93 ? -1.305 15.93 0.45 1 91.69 93 GLY A C 1
ATOM 749 O O . GLY A 1 93 ? -0.095 15.695 0.438 1 91.69 93 GLY A O 1
ATOM 750 N N . ILE A 1 94 ? -2.174 15.25 -0.265 1 94.12 94 ILE A N 1
ATOM 751 C CA . ILE A 1 94 ? -1.771 14.039 -0.968 1 94.12 94 ILE A CA 1
ATOM 752 C C . ILE A 1 94 ? -2.164 14.141 -2.439 1 94.12 94 ILE A C 1
ATOM 754 O O . ILE A 1 94 ? -3.299 14.5 -2.762 1 94.12 94 ILE A O 1
ATOM 758 N N . LYS A 1 95 ? -1.249 13.906 -3.223 1 94.25 95 LYS A N 1
ATOM 759 C CA . LYS A 1 95 ? -1.5 13.859 -4.66 1 94.25 95 LYS A CA 1
ATOM 760 C C . LYS A 1 95 ? -1.42 12.422 -5.18 1 94.25 95 LYS A C 1
ATOM 762 O O . LYS A 1 95 ? -0.396 11.758 -5.02 1 94.25 95 LYS A O 1
ATOM 767 N N . ILE A 1 96 ? -2.48 11.953 -5.766 1 94.81 96 ILE A N 1
ATOM 768 C CA . ILE A 1 96 ? -2.463 10.648 -6.43 1 94.81 96 ILE A CA 1
ATOM 769 C C . ILE A 1 96 ? -1.907 10.805 -7.844 1 94.81 96 ILE A C 1
ATOM 771 O O . ILE A 1 96 ? -2.348 11.672 -8.602 1 94.81 96 ILE A O 1
ATOM 775 N N . GLU A 1 97 ? -0.965 9.961 -8.117 1 89.81 97 GLU A N 1
ATOM 776 C CA . GLU A 1 97 ? -0.36 10.039 -9.445 1 89.81 97 GLU A CA 1
ATOM 777 C C . GLU A 1 97 ? -1.015 9.062 -10.414 1 89.81 97 GLU A C 1
ATOM 779 O O . GLU A 1 97 ? -1.269 7.906 -10.055 1 89.81 97 GLU A O 1
ATOM 784 N N . ASP A 1 98 ? -1.336 9.617 -11.492 1 81.94 98 ASP A N 1
ATOM 785 C CA . ASP A 1 98 ? -1.951 8.781 -12.516 1 81.94 98 ASP A CA 1
ATOM 786 C C . ASP A 1 98 ? -0.89 8.094 -13.375 1 81.94 98 ASP A C 1
ATOM 788 O O . ASP A 1 98 ? -0.129 8.758 -14.078 1 81.94 98 ASP A O 1
ATOM 792 N N . VAL A 1 99 ? -0.749 6.848 -13.117 1 80.25 99 VAL A N 1
ATOM 793 C CA . VAL A 1 99 ? 0.191 6.082 -13.93 1 80.25 99 VAL A CA 1
ATOM 794 C C . VAL A 1 99 ? -0.572 5.086 -14.797 1 80.25 99 VAL A C 1
ATOM 796 O O . VAL A 1 99 ? -1.608 4.559 -14.391 1 80.25 99 VAL A O 1
ATOM 799 N N . ASP A 1 100 ? -0.115 5.012 -16.047 1 85.88 100 ASP A N 1
ATOM 800 C CA . ASP A 1 100 ? -0.709 4.023 -16.938 1 85.88 100 ASP A CA 1
ATOM 801 C C . ASP A 1 100 ? -0.24 2.613 -16.594 1 85.88 100 ASP A C 1
ATOM 803 O O . ASP A 1 100 ? 0.702 2.096 -17.188 1 85.88 100 ASP A O 1
ATOM 807 N N . SER A 1 101 ? -0.788 2.096 -15.625 1 89.88 101 SER A N 1
ATOM 808 C CA . SER A 1 101 ? -0.473 0.757 -15.141 1 89.88 101 SER A CA 1
ATOM 809 C C . SER A 1 101 ? -1.72 0.051 -14.617 1 89.88 101 SER A C 1
ATOM 811 O O . SER A 1 101 ? -2.643 0.698 -14.117 1 89.88 101 SER A O 1
ATOM 813 N N . GLU A 1 102 ? -1.688 -1.204 -14.828 1 90.25 102 GLU A N 1
ATOM 814 C CA . GLU A 1 102 ? -2.793 -1.992 -14.289 1 90.25 102 GLU A CA 1
ATOM 815 C C . GLU A 1 102 ? -2.395 -2.688 -12.992 1 90.25 102 GLU A C 1
ATOM 817 O O . GLU A 1 102 ? -3.225 -3.332 -12.352 1 90.25 102 GLU A O 1
ATOM 822 N N . ASP A 1 103 ? -1.146 -2.455 -12.633 1 92.69 103 ASP A N 1
ATOM 823 C CA . ASP A 1 103 ? -0.695 -3.25 -11.492 1 92.69 103 ASP A CA 1
ATOM 824 C C . ASP A 1 103 ? 0.015 -2.375 -10.461 1 92.69 103 ASP A C 1
ATOM 826 O O . ASP A 1 103 ? 0.629 -2.889 -9.523 1 92.69 103 ASP A O 1
ATOM 830 N N . MET A 1 104 ? -0.115 -1.062 -10.602 1 94.81 104 MET A N 1
ATOM 831 C CA . MET A 1 104 ? 0.547 -0.177 -9.648 1 94.81 104 MET A CA 1
ATOM 832 C C . MET A 1 104 ? -0.256 1.104 -9.445 1 94.81 104 MET A C 1
ATOM 834 O O . MET A 1 104 ? -0.794 1.662 -10.406 1 94.81 104 MET A O 1
ATOM 838 N N . LEU A 1 105 ? -0.295 1.56 -8.211 1 95.56 105 LEU A N 1
ATOM 839 C CA . LEU A 1 105 ? -0.811 2.869 -7.824 1 95.56 105 LEU A CA 1
ATOM 840 C C . LEU A 1 105 ? 0.178 3.598 -6.922 1 95.56 105 LEU A C 1
ATOM 842 O O . LEU A 1 105 ? 0.93 2.963 -6.176 1 95.56 105 LEU A O 1
ATOM 846 N N . TRP A 1 106 ? 0.22 4.953 -7.07 1 94.81 106 TRP A N 1
ATOM 847 C CA . TRP A 1 106 ? 1.071 5.625 -6.098 1 94.81 106 TRP A CA 1
ATOM 848 C C . TRP A 1 106 ? 0.572 7.043 -5.824 1 94.81 106 TRP A C 1
ATOM 850 O O . TRP A 1 106 ? -0.249 7.574 -6.574 1 94.81 106 TRP A O 1
ATOM 860 N N . CYS A 1 107 ? 0.934 7.496 -4.68 1 95.88 107 CYS A N 1
ATOM 861 C CA . CYS A 1 107 ? 0.609 8.859 -4.27 1 95.88 107 CYS A CA 1
ATOM 862 C C . CYS A 1 107 ? 1.803 9.523 -3.594 1 95.88 107 CYS A C 1
ATOM 864 O O . CYS A 1 107 ? 2.783 8.852 -3.262 1 95.88 107 CYS A O 1
ATOM 866 N N . LYS A 1 108 ? 1.678 10.812 -3.566 1 94.62 108 LYS A N 1
ATOM 867 C CA . LYS A 1 108 ? 2.736 11.609 -2.957 1 94.62 108 LYS A CA 1
ATOM 868 C C . LYS A 1 108 ? 2.184 12.5 -1.848 1 94.62 108 LYS A C 1
ATOM 870 O O . LYS A 1 108 ? 1.188 13.203 -2.045 1 94.62 108 LYS A O 1
ATOM 875 N N . LEU A 1 109 ? 2.795 12.328 -0.606 1 92.06 109 LEU A N 1
ATOM 876 C CA . LEU A 1 109 ? 2.551 13.281 0.47 1 92.06 109 LEU A CA 1
ATOM 877 C C . LEU A 1 109 ? 3.369 14.555 0.264 1 92.06 109 LEU A C 1
ATOM 879 O O . LEU A 1 109 ? 4.598 14.5 0.192 1 92.06 109 LEU A O 1
ATOM 883 N N . LYS A 1 110 ? 2.643 15.617 0.209 1 85.12 110 LYS A N 1
ATOM 884 C CA . LYS A 1 110 ? 3.314 16.891 -0.035 1 85.12 110 LYS A CA 1
ATOM 885 C C . LYS A 1 110 ? 4.199 17.281 1.146 1 85.12 110 LYS A C 1
ATOM 887 O O . LYS A 1 110 ? 3.916 16.922 2.287 1 85.12 110 LYS A O 1
ATOM 892 N N . LYS A 1 111 ? 5.176 18.062 0.815 1 75.31 111 LYS A N 1
ATOM 893 C CA . LYS A 1 111 ? 6.141 18.516 1.812 1 75.31 111 LYS A CA 1
ATOM 894 C C . LYS A 1 111 ? 5.449 19.281 2.938 1 75.31 111 LYS A C 1
ATOM 896 O O . LYS A 1 111 ? 5.781 19.109 4.109 1 75.31 111 LYS A O 1
ATOM 901 N N . ASP A 1 112 ? 4.57 20.094 2.559 1 69.38 112 ASP A N 1
ATOM 902 C CA . ASP A 1 112 ? 3.922 20.969 3.527 1 69.38 112 ASP A CA 1
ATOM 903 C C . ASP A 1 112 ? 2.785 20.25 4.25 1 69.38 112 ASP A C 1
ATOM 905 O O . ASP A 1 112 ? 1.988 20.875 4.949 1 69.38 112 ASP A O 1
ATOM 909 N N . PHE A 1 113 ? 2.805 19.031 4.105 1 66.81 113 PHE A N 1
ATOM 910 C CA . PHE A 1 113 ? 1.7 18.25 4.656 1 66.81 113 PHE A CA 1
ATOM 911 C C . PHE A 1 113 ? 1.615 18.438 6.168 1 66.81 113 PHE A C 1
ATOM 913 O O . PHE A 1 113 ? 0.521 18.516 6.727 1 66.81 113 PHE A O 1
ATOM 920 N N . PHE A 1 114 ? 2.709 18.5 6.773 1 61.88 114 PHE A N 1
ATOM 921 C CA . PHE A 1 114 ? 2.654 18.562 8.227 1 61.88 114 PHE A CA 1
ATOM 922 C C . PHE A 1 114 ? 2.852 20 8.719 1 61.88 114 PHE A C 1
ATOM 924 O O . PHE A 1 114 ? 2.988 20.234 9.914 1 61.88 114 PHE A O 1
ATOM 931 N N . ASN A 1 115 ? 2.986 20.812 7.742 1 56.34 115 ASN A N 1
ATOM 932 C CA . ASN A 1 115 ? 3.084 22.203 8.18 1 56.34 115 ASN A CA 1
ATOM 933 C C . ASN A 1 115 ? 1.706 22.812 8.398 1 56.34 115 ASN A C 1
ATOM 935 O O . ASN A 1 115 ? 0.749 22.469 7.703 1 56.34 115 ASN A O 1
ATOM 939 N N . MET B 1 1 ? 43.969 -2.064 2.709 1 25.39 1 MET B N 1
ATOM 940 C CA . MET B 1 1 ? 43.031 -1.231 3.48 1 25.39 1 MET B CA 1
ATOM 941 C C . MET B 1 1 ? 41.875 -0.773 2.619 1 25.39 1 MET B C 1
ATOM 943 O O . MET B 1 1 ? 42.031 0.07 1.735 1 25.39 1 MET B O 1
ATOM 947 N N . CYS B 1 2 ? 40.906 -1.685 2.23 1 26.59 2 CYS B N 1
ATOM 948 C CA . CYS B 1 2 ? 39.844 -1.531 1.243 1 26.59 2 CYS B CA 1
ATOM 949 C C . CYS B 1 2 ? 38.875 -0.427 1.65 1 26.59 2 CYS B C 1
ATOM 951 O O . CYS B 1 2 ? 38.312 -0.469 2.742 1 26.59 2 CYS B O 1
ATOM 953 N N . TYR B 1 3 ? 39.062 0.891 1.266 1 23.72 3 TYR B N 1
ATOM 954 C CA . TYR B 1 3 ? 38.281 2.074 1.579 1 23.72 3 TYR B CA 1
ATOM 955 C C . TYR B 1 3 ? 36.812 1.894 1.141 1 23.72 3 TYR B C 1
ATOM 957 O O . TYR B 1 3 ? 36.531 1.798 -0.056 1 23.72 3 TYR B O 1
ATOM 965 N N . THR B 1 4 ? 36.094 0.979 1.682 1 27.12 4 THR B N 1
ATOM 966 C CA . THR B 1 4 ? 34.656 0.855 1.377 1 27.12 4 THR B CA 1
ATOM 967 C C . THR B 1 4 ? 33.938 2.176 1.62 1 27.12 4 THR B C 1
ATOM 969 O O . THR B 1 4 ? 33.875 2.662 2.752 1 27.12 4 THR B O 1
ATOM 972 N N . ARG B 1 5 ? 34.156 3.123 0.67 1 29.58 5 ARG B N 1
ATOM 973 C CA . ARG B 1 5 ? 33.406 4.379 0.741 1 29.58 5 ARG B CA 1
ATOM 974 C C . ARG B 1 5 ? 31.938 4.129 0.984 1 29.58 5 ARG B C 1
ATOM 976 O O . ARG B 1 5 ? 31.328 3.291 0.316 1 29.58 5 ARG B O 1
ATOM 983 N N . LYS B 1 6 ? 31.562 4.398 2.174 1 33.78 6 LYS B N 1
ATOM 984 C CA . LYS B 1 6 ? 30.141 4.441 2.525 1 33.78 6 LYS B CA 1
ATOM 985 C C . LYS B 1 6 ? 29.359 5.25 1.506 1 33.78 6 LYS B C 1
ATOM 987 O O . LYS B 1 6 ? 29.719 6.391 1.193 1 33.78 6 LYS B O 1
ATOM 992 N N . PRO B 1 7 ? 28.859 4.73 0.446 1 31.92 7 PRO B N 1
ATOM 993 C CA . PRO B 1 7 ? 28.109 5.578 -0.485 1 31.92 7 PRO B CA 1
ATOM 994 C C . PRO B 1 7 ? 27.203 6.57 0.228 1 31.92 7 PRO B C 1
ATOM 996 O O . PRO B 1 7 ? 26.438 6.188 1.124 1 31.92 7 PRO B O 1
ATOM 999 N N . LYS B 1 8 ? 27.609 7.777 0.509 1 34.44 8 LYS B N 1
ATOM 1000 C CA . LYS B 1 8 ? 26.891 8.906 1.081 1 34.44 8 LYS B CA 1
ATOM 1001 C C . LYS B 1 8 ? 25.609 9.188 0.299 1 34.44 8 LYS B C 1
ATOM 1003 O O . LYS B 1 8 ? 25.516 10.203 -0.396 1 34.44 8 LYS B O 1
ATOM 1008 N N . HIS B 1 9 ? 25.25 8.398 -0.609 1 35.5 9 HIS B N 1
ATOM 1009 C CA . HIS B 1 9 ? 24.047 8.906 -1.276 1 35.5 9 HIS B CA 1
ATOM 1010 C C . HIS B 1 9 ? 22.938 9.172 -0.276 1 35.5 9 HIS B C 1
ATOM 1012 O O . HIS B 1 9 ? 22.141 8.273 0.033 1 35.5 9 HIS B O 1
ATOM 1018 N N . HIS B 1 10 ? 23.312 9.688 0.849 1 32.41 10 HIS B N 1
ATOM 1019 C CA . HIS B 1 10 ? 22.203 10.102 1.689 1 32.41 10 HIS B CA 1
ATOM 1020 C C . HIS B 1 10 ? 21.219 10.961 0.91 1 32.41 10 HIS B C 1
ATOM 1022 O O . HIS B 1 10 ? 21.531 12.094 0.541 1 32.41 10 HIS B O 1
ATOM 1028 N N . LYS B 1 11 ? 20.5 10.406 -0.005 1 39.31 11 LYS B N 1
ATOM 1029 C CA . LYS B 1 11 ? 19.422 11.227 -0.575 1 39.31 11 LYS B CA 1
ATOM 1030 C C . LYS B 1 11 ? 18.766 12.086 0.495 1 39.31 11 LYS B C 1
ATOM 1032 O O . LYS B 1 11 ? 18.359 11.586 1.547 1 39.31 11 LYS B O 1
ATOM 1037 N N . GLN B 1 12 ? 19.219 13.297 0.714 1 38.16 12 GLN B N 1
ATOM 1038 C CA . GLN B 1 12 ? 18.484 14.281 1.512 1 38.16 12 GLN B CA 1
ATOM 1039 C C . GLN B 1 12 ? 16.984 14.07 1.425 1 38.16 12 GLN B C 1
ATOM 1041 O O . GLN B 1 12 ? 16.375 14.273 0.367 1 38.16 12 GLN B O 1
ATOM 1046 N N . ILE B 1 13 ? 16.328 13.148 2.051 1 45.25 13 ILE B N 1
ATOM 1047 C CA . ILE B 1 13 ? 14.875 13.117 2.143 1 45.25 13 ILE B CA 1
ATOM 1048 C C . ILE B 1 13 ? 14.336 14.547 2.248 1 45.25 13 ILE B C 1
ATOM 1050 O O . ILE B 1 13 ? 13.773 14.93 3.277 1 45.25 13 ILE B O 1
ATOM 1054 N N . GLY B 1 14 ? 15.18 15.5 2.105 1 44 14 GLY B N 1
ATOM 1055 C CA . GLY B 1 14 ? 14.805 16.891 2.277 1 44 14 GLY B CA 1
ATOM 1056 C C . GLY B 1 14 ? 13.398 17.203 1.789 1 44 14 GLY B C 1
ATOM 1057 O O . GLY B 1 14 ? 12.531 16.328 1.796 1 44 14 GLY B O 1
ATOM 1058 N N . LYS B 1 15 ? 13.133 18.094 0.691 1 54.59 15 LYS B N 1
ATOM 1059 C CA . LYS B 1 15 ? 12.211 19.078 0.131 1 54.59 15 LYS B CA 1
ATOM 1060 C C . LYS B 1 15 ? 11.117 18.391 -0.693 1 54.59 15 LYS B C 1
ATOM 1062 O O . LYS B 1 15 ? 10.219 19.062 -1.212 1 54.59 15 LYS B O 1
ATOM 1067 N N . ARG B 1 16 ? 11.062 17.156 -0.958 1 66.5 16 ARG B N 1
ATOM 1068 C CA . ARG B 1 16 ? 10.234 16.828 -2.117 1 66.5 16 ARG B CA 1
ATOM 1069 C C . ARG B 1 16 ? 8.984 16.062 -1.7 1 66.5 16 ARG B C 1
ATOM 1071 O O . ARG B 1 16 ? 8.102 15.812 -2.521 1 66.5 16 ARG B O 1
ATOM 1078 N N . GLY B 1 17 ? 8.688 15.688 -0.377 1 87 17 GLY B N 1
ATOM 1079 C CA . GLY B 1 17 ? 7.523 14.891 -0.019 1 87 17 GLY B CA 1
ATOM 1080 C C . GLY B 1 17 ? 7.828 13.414 0.102 1 87 17 GLY B C 1
ATOM 1081 O O . GLY B 1 17 ? 8.992 13.008 0.04 1 87 17 GLY B O 1
ATOM 1082 N N . ILE B 1 18 ? 6.883 12.633 0.475 1 92.75 18 ILE B N 1
ATOM 1083 C CA . ILE B 1 18 ? 7.02 11.188 0.61 1 92.75 18 ILE B CA 1
ATOM 1084 C C . ILE B 1 18 ? 6.184 10.484 -0.459 1 92.75 18 ILE B C 1
ATOM 1086 O O . ILE B 1 18 ? 4.992 10.766 -0.606 1 92.75 18 ILE B O 1
ATOM 1090 N N . SER B 1 19 ? 6.855 9.602 -1.226 1 95.38 19 SER B N 1
ATOM 1091 C CA . SER B 1 19 ? 6.16 8.828 -2.248 1 95.38 19 SER B CA 1
ATOM 1092 C C . SER B 1 19 ? 5.766 7.445 -1.726 1 95.38 19 SER B C 1
ATOM 1094 O O . SER B 1 19 ? 6.586 6.746 -1.128 1 95.38 19 SER B O 1
ATOM 1096 N N . ILE B 1 20 ? 4.488 7.094 -1.941 1 97.06 20 ILE B N 1
ATOM 1097 C CA . ILE B 1 20 ? 3.918 5.828 -1.495 1 97.06 20 ILE B CA 1
ATOM 1098 C C . ILE B 1 20 ? 3.314 5.086 -2.686 1 97.06 20 ILE B C 1
ATOM 1100 O O . ILE B 1 20 ? 2.58 5.672 -3.482 1 97.06 20 ILE B O 1
ATOM 1104 N N . SER B 1 21 ? 3.66 3.826 -2.834 1 97.44 21 SER B N 1
ATOM 1105 C CA . SER B 1 21 ? 3.088 3.074 -3.945 1 97.44 21 SER B CA 1
ATOM 1106 C C . SER B 1 21 ? 2.607 1.698 -3.494 1 97.44 21 SER B C 1
ATOM 1108 O O . SER B 1 21 ? 3.021 1.205 -2.441 1 97.44 21 SER B O 1
ATOM 1110 N N . TYR B 1 22 ? 1.679 1.181 -4.16 1 97.12 22 TYR B N 1
ATOM 1111 C CA . TYR B 1 22 ? 1.185 -0.183 -4.004 1 97.12 22 TYR B CA 1
ATOM 1112 C C . TYR B 1 22 ? 1.213 -0.93 -5.332 1 97.12 22 TYR B C 1
ATOM 1114 O O . TYR B 1 22 ? 0.673 -0.451 -6.332 1 97.12 22 TYR B O 1
ATOM 1122 N N . TRP B 1 23 ? 1.859 -2.102 -5.332 1 96.25 23 TRP B N 1
ATOM 1123 C CA . TRP B 1 23 ? 2.088 -2.877 -6.547 1 96.25 23 TRP B CA 1
ATOM 1124 C C . TRP B 1 23 ? 1.592 -4.309 -6.383 1 96.25 23 TRP B C 1
ATOM 1126 O O . TRP B 1 23 ? 1.933 -4.98 -5.406 1 96.25 23 TRP B O 1
ATOM 1136 N N . ASN B 1 24 ? 0.739 -4.758 -7.23 1 95.12 24 ASN B N 1
ATOM 1137 C CA . ASN B 1 24 ? 0.534 -6.191 -7.418 1 95.12 24 ASN B CA 1
ATOM 1138 C C . ASN B 1 24 ? 1.579 -6.789 -8.359 1 95.12 24 ASN B C 1
ATOM 1140 O O . ASN B 1 24 ? 1.507 -6.605 -9.57 1 95.12 24 ASN B O 1
ATOM 1144 N N . VAL B 1 25 ? 2.508 -7.566 -7.844 1 95.25 25 VAL B N 1
ATOM 1145 C CA . VAL B 1 25 ? 3.693 -7.914 -8.617 1 95.25 25 VAL B CA 1
ATOM 1146 C C . VAL B 1 25 ? 3.527 -9.305 -9.219 1 95.25 25 VAL B C 1
ATOM 1148 O O . VAL B 1 25 ? 4.277 -9.695 -10.117 1 95.25 25 VAL B O 1
ATOM 1151 N N . GLN B 1 26 ? 2.609 -10.102 -8.766 1 92.75 26 GLN B N 1
ATOM 1152 C CA . GLN B 1 26 ? 2.369 -11.438 -9.289 1 92.75 26 GLN B CA 1
ATOM 1153 C C . GLN B 1 26 ? 3.656 -12.258 -9.32 1 92.75 26 GLN B C 1
ATOM 1155 O O . GLN B 1 26 ? 4.02 -12.812 -10.359 1 92.75 26 GLN B O 1
ATOM 1160 N N . GLY B 1 27 ? 4.219 -12.328 -8.203 1 94.38 27 GLY B N 1
ATOM 1161 C CA . GLY B 1 27 ? 5.48 -13.039 -8.078 1 94.38 27 GLY B CA 1
ATOM 1162 C C . GLY B 1 27 ? 6.684 -12.117 -8.062 1 94.38 27 GLY B C 1
ATOM 1163 O O . GLY B 1 27 ? 6.879 -11.328 -8.984 1 94.38 27 GLY B O 1
ATOM 1164 N N . ILE B 1 28 ? 7.605 -12.227 -7.125 1 95 28 ILE B N 1
ATOM 1165 C CA . ILE B 1 28 ? 8.664 -11.242 -6.926 1 95 28 ILE B CA 1
ATOM 1166 C C . ILE B 1 28 ? 10 -11.82 -7.398 1 95 28 ILE B C 1
ATOM 1168 O O . ILE B 1 28 ? 10.945 -11.07 -7.668 1 95 28 ILE B O 1
ATOM 1172 N N . ARG B 1 29 ? 10.148 -13.055 -7.535 1 91.19 29 ARG B N 1
ATOM 1173 C CA . ARG B 1 29 ? 11.43 -13.734 -7.703 1 91.19 29 ARG B CA 1
ATOM 1174 C C . ARG B 1 29 ? 12.164 -13.227 -8.938 1 91.19 29 ARG B C 1
ATOM 1176 O O . ARG B 1 29 ? 13.328 -12.828 -8.859 1 91.19 29 ARG B O 1
ATOM 1183 N N . GLN B 1 30 ? 11.5 -13.281 -10 1 91.81 30 GLN B N 1
ATOM 1184 C CA . GLN B 1 30 ? 12.164 -12.852 -11.227 1 91.81 30 GLN B CA 1
ATOM 1185 C C . GLN B 1 30 ? 12.312 -11.336 -11.273 1 91.81 30 GLN B C 1
ATOM 1187 O O . GLN B 1 30 ? 13.227 -10.82 -11.922 1 91.81 30 GLN B O 1
ATOM 1192 N N . LYS B 1 31 ? 11.5 -10.672 -10.617 1 93.88 31 LYS B N 1
ATOM 1193 C CA . LYS B 1 31 ? 11.445 -9.219 -10.703 1 93.88 31 LYS B CA 1
ATOM 1194 C C . LYS B 1 31 ? 12.594 -8.586 -9.914 1 93.88 31 LYS B C 1
ATOM 1196 O O . LYS B 1 31 ? 13.117 -7.539 -10.305 1 93.88 31 LYS B O 1
ATOM 1201 N N . ILE B 1 32 ? 12.984 -9.211 -8.898 1 92.56 32 ILE B N 1
ATOM 1202 C CA . ILE B 1 32 ? 14.016 -8.633 -8.039 1 92.56 32 ILE B CA 1
ATOM 1203 C C . ILE B 1 32 ? 15.359 -8.648 -8.766 1 92.56 32 ILE B C 1
ATOM 1205 O O . ILE B 1 32 ? 16.312 -7.98 -8.344 1 92.56 32 ILE B O 1
ATOM 1209 N N . GLU B 1 33 ? 15.43 -9.383 -9.82 1 92.38 33 GLU B N 1
ATOM 1210 C CA . GLU B 1 33 ? 16.656 -9.438 -10.617 1 92.38 33 GLU B CA 1
ATOM 1211 C C . GLU B 1 33 ? 16.562 -8.5 -11.812 1 92.38 33 GLU B C 1
ATOM 1213 O O . GLU B 1 33 ? 17.547 -8.328 -12.539 1 92.38 33 GLU B O 1
ATOM 1218 N N . ASP B 1 34 ? 15.461 -7.938 -11.984 1 94.12 34 ASP B N 1
ATOM 1219 C CA . ASP B 1 34 ? 15.211 -7.031 -13.102 1 94.12 34 ASP B CA 1
ATOM 1220 C C . ASP B 1 34 ? 15.578 -5.594 -12.734 1 94.12 34 ASP B C 1
ATOM 1222 O O . ASP B 1 34 ? 14.953 -4.996 -11.852 1 94.12 34 ASP B O 1
ATOM 1226 N N . ASN B 1 35 ? 16.453 -5.023 -13.484 1 94.44 35 ASN B N 1
ATOM 1227 C CA . ASN B 1 35 ? 16.953 -3.68 -13.195 1 94.44 35 ASN B CA 1
ATOM 1228 C C . ASN B 1 35 ? 15.844 -2.637 -13.32 1 94.44 35 ASN B C 1
ATOM 1230 O O . ASN B 1 35 ? 15.828 -1.657 -12.57 1 94.44 35 ASN B O 1
ATOM 1234 N N . ASP B 1 36 ? 15.016 -2.859 -14.242 1 94.06 36 ASP B N 1
ATOM 1235 C CA . ASP B 1 36 ? 13.922 -1.903 -14.422 1 94.06 36 ASP B CA 1
ATOM 1236 C C . ASP B 1 36 ? 12.969 -1.933 -13.234 1 94.06 36 ASP B C 1
ATOM 1238 O O . ASP B 1 36 ? 12.484 -0.887 -12.797 1 94.06 36 ASP B O 1
ATOM 1242 N N . PHE B 1 37 ? 12.727 -3.096 -12.773 1 94.81 37 PHE B N 1
ATOM 1243 C CA . PHE B 1 37 ? 11.898 -3.232 -11.586 1 94.81 37 PHE B CA 1
ATOM 1244 C C . PHE B 1 37 ? 12.531 -2.523 -10.398 1 94.81 37 PHE B C 1
ATOM 1246 O O . PHE B 1 37 ? 11.867 -1.755 -9.695 1 94.81 37 PHE B O 1
ATOM 1253 N N . ILE B 1 38 ? 13.781 -2.711 -10.211 1 95.19 38 ILE B N 1
ATOM 1254 C CA . ILE B 1 38 ? 14.516 -2.131 -9.094 1 95.19 38 ILE B CA 1
ATOM 1255 C C . ILE B 1 38 ? 14.523 -0.609 -9.211 1 95.19 38 ILE B C 1
ATOM 1257 O O . ILE B 1 38 ? 14.344 0.098 -8.219 1 95.19 38 ILE B O 1
ATOM 1261 N N . LYS B 1 39 ? 14.688 -0.15 -10.359 1 94.75 39 LYS B N 1
ATOM 1262 C CA . LYS B 1 39 ? 14.656 1.291 -10.594 1 94.75 39 LYS B CA 1
ATOM 1263 C C . LYS B 1 39 ? 13.305 1.886 -10.211 1 94.75 39 LYS B C 1
ATOM 1265 O O . LYS B 1 39 ? 13.242 2.965 -9.625 1 94.75 39 LYS B O 1
ATOM 1270 N N . CYS B 1 40 ? 12.32 1.171 -10.586 1 93.56 40 CYS B N 1
ATOM 1271 C CA . CYS B 1 40 ? 10.977 1.637 -10.258 1 93.56 40 CYS B CA 1
ATOM 1272 C C . CYS B 1 40 ? 10.781 1.7 -8.742 1 93.56 40 CYS B C 1
ATOM 1274 O O . CYS B 1 40 ? 10.25 2.68 -8.227 1 93.56 40 CYS B O 1
ATOM 1276 N N . ILE B 1 41 ? 11.258 0.697 -8.109 1 94.44 41 ILE B N 1
ATOM 1277 C CA . ILE B 1 41 ? 11.188 0.647 -6.652 1 94.44 41 ILE B CA 1
ATOM 1278 C C . ILE B 1 41 ? 11.93 1.839 -6.055 1 94.44 41 ILE B C 1
ATOM 1280 O O . ILE B 1 41 ? 11.422 2.518 -5.164 1 94.44 41 ILE B O 1
ATOM 1284 N N . LYS B 1 42 ? 13.008 2.18 -6.555 1 94.88 42 LYS B N 1
ATOM 1285 C CA . LYS B 1 42 ? 13.883 3.197 -5.984 1 94.88 42 LYS B CA 1
ATOM 1286 C C . LYS B 1 42 ? 13.297 4.594 -6.164 1 94.88 42 LYS B C 1
ATOM 1288 O O . LYS B 1 42 ? 13.742 5.547 -5.527 1 94.88 42 LYS B O 1
ATOM 1293 N N . ASN B 1 43 ? 12.273 4.664 -6.969 1 94 43 ASN B N 1
ATOM 1294 C CA . ASN B 1 43 ? 11.609 5.945 -7.191 1 94 43 ASN B CA 1
ATOM 1295 C C . ASN B 1 43 ? 10.531 6.211 -6.145 1 94 43 ASN B C 1
ATOM 1297 O O . ASN B 1 43 ? 9.891 7.266 -6.16 1 94 43 ASN B O 1
ATOM 1301 N N . HIS B 1 44 ? 10.398 5.316 -5.23 1 96.5 44 HIS B N 1
ATOM 1302 C CA . HIS B 1 44 ? 9.383 5.477 -4.195 1 96.5 44 HIS B CA 1
ATOM 1303 C C . HIS B 1 44 ? 9.977 5.27 -2.805 1 96.5 44 HIS B C 1
ATOM 1305 O O . HIS B 1 44 ? 10.984 4.57 -2.652 1 96.5 44 HIS B O 1
ATOM 1311 N N . ASP B 1 45 ? 9.344 5.918 -1.816 1 96.88 45 ASP B N 1
ATOM 1312 C CA . ASP B 1 45 ? 9.883 5.887 -0.46 1 96.88 45 ASP B CA 1
ATOM 1313 C C . ASP B 1 45 ? 9.297 4.727 0.338 1 96.88 45 ASP B C 1
ATOM 1315 O O . ASP B 1 45 ? 9.992 4.098 1.136 1 96.88 45 ASP B O 1
ATOM 1319 N N . ILE B 1 46 ? 8.031 4.523 0.247 1 97.5 46 ILE B N 1
ATOM 1320 C CA . ILE B 1 46 ? 7.301 3.428 0.88 1 97.5 46 ILE B CA 1
ATOM 1321 C C . ILE B 1 46 ? 6.531 2.639 -0.177 1 97.5 46 ILE B C 1
ATOM 1323 O O . ILE B 1 46 ? 5.738 3.209 -0.929 1 97.5 46 ILE B O 1
ATOM 1327 N N . ILE B 1 47 ? 6.793 1.318 -0.269 1 97.81 47 ILE B N 1
ATOM 1328 C CA . ILE B 1 47 ? 6.199 0.507 -1.325 1 97.81 47 ILE B CA 1
ATOM 1329 C C . ILE B 1 47 ? 5.504 -0.709 -0.713 1 97.81 47 ILE B C 1
ATOM 1331 O O . ILE B 1 47 ? 6.121 -1.47 0.037 1 97.81 47 ILE B O 1
ATOM 1335 N N . GLY B 1 48 ? 4.23 -0.876 -0.929 1 97.5 48 GLY B N 1
ATOM 1336 C CA . GLY B 1 48 ? 3.543 -2.135 -0.689 1 97.5 48 GLY B CA 1
ATOM 1337 C C . GLY B 1 48 ? 3.543 -3.055 -1.896 1 97.5 48 GLY B C 1
ATOM 1338 O O . GLY B 1 48 ? 3.268 -2.617 -3.016 1 97.5 48 GLY B O 1
ATOM 1339 N N . LEU B 1 49 ? 3.885 -4.211 -1.699 1 97.31 49 LEU B N 1
ATOM 1340 C CA . LEU B 1 49 ? 3.871 -5.223 -2.748 1 97.31 49 LEU B CA 1
ATOM 1341 C C . LEU B 1 49 ? 2.867 -6.324 -2.424 1 97.31 49 LEU B C 1
ATOM 1343 O O . LEU B 1 49 ? 2.883 -6.883 -1.325 1 97.31 49 LEU B O 1
ATOM 1347 N N . GLY B 1 50 ? 1.971 -6.574 -3.283 1 96.38 50 GLY B N 1
ATOM 1348 C CA . GLY B 1 50 ? 1.046 -7.688 -3.146 1 96.38 50 GLY B CA 1
ATOM 1349 C C . GLY B 1 50 ? 1.356 -8.844 -4.082 1 96.38 50 GLY B C 1
ATOM 1350 O O . GLY B 1 50 ? 2.008 -8.648 -5.113 1 96.38 50 GLY B O 1
ATOM 1351 N N . GLU B 1 51 ? 0.902 -10.031 -3.752 1 94.88 51 GLU B N 1
ATOM 1352 C CA . GLU B 1 51 ? 1.109 -11.258 -4.52 1 94.88 51 GLU B CA 1
ATOM 1353 C C . GLU B 1 51 ? 2.594 -11.5 -4.781 1 94.88 51 GLU B C 1
ATOM 1355 O O 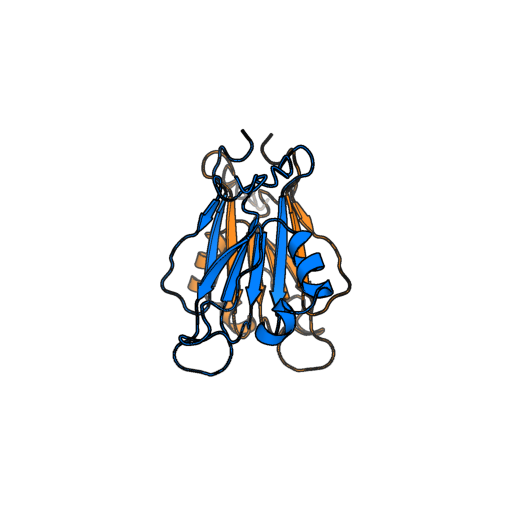. GLU B 1 51 ? 3 -11.711 -5.926 1 94.88 51 GLU B O 1
ATOM 1360 N N . THR B 1 52 ? 3.33 -11.477 -3.723 1 96.19 52 THR B N 1
ATOM 1361 C CA . THR B 1 52 ? 4.77 -11.672 -3.84 1 96.19 52 THR B CA 1
ATOM 1362 C C . THR B 1 52 ? 5.094 -13.141 -4.09 1 96.19 52 THR B C 1
ATOM 1364 O O . THR B 1 52 ? 6.152 -13.461 -4.641 1 96.19 52 THR B O 1
ATOM 1367 N N . TRP B 1 53 ? 4.219 -14 -3.666 1 94.94 53 TRP B N 1
ATOM 1368 C CA . TRP B 1 53 ? 4.32 -15.445 -3.82 1 94.94 53 TRP B CA 1
ATOM 1369 C C . TRP B 1 53 ? 5.473 -16 -2.992 1 94.94 53 TRP B C 1
ATOM 1371 O O . TRP B 1 53 ? 5.965 -17.109 -3.262 1 94.94 53 TRP B O 1
ATOM 1381 N N . LEU B 1 54 ? 5.836 -15.219 -2.029 1 93.94 54 LEU B N 1
ATOM 1382 C CA . LEU B 1 54 ? 6.863 -15.672 -1.097 1 93.94 54 LEU B CA 1
ATOM 1383 C C . LEU B 1 54 ? 6.305 -16.734 -0.154 1 93.94 54 LEU B C 1
ATOM 1385 O O . LEU B 1 54 ? 5.109 -16.734 0.145 1 93.94 54 LEU B O 1
ATOM 1389 N N . ASN B 1 55 ? 7.195 -17.609 0.259 1 92.69 55 ASN B N 1
ATOM 1390 C CA . ASN B 1 55 ? 6.887 -18.609 1.271 1 92.69 55 ASN B CA 1
ATOM 1391 C C . ASN B 1 55 ? 8.008 -18.734 2.297 1 92.69 55 ASN B C 1
ATOM 1393 O O . ASN B 1 55 ? 8.938 -17.922 2.309 1 92.69 55 ASN B O 1
ATOM 1397 N N . LYS B 1 56 ? 7.844 -19.672 3.193 1 89.31 56 LYS B N 1
ATOM 1398 C CA . LYS B 1 56 ? 8.797 -19.812 4.289 1 89.31 56 LYS B CA 1
ATOM 1399 C C . LYS B 1 56 ? 10.219 -20 3.762 1 89.31 56 LYS B C 1
ATOM 1401 O O . LYS B 1 56 ? 11.172 -19.469 4.344 1 89.31 56 LYS B O 1
ATOM 1406 N N . ASP B 1 57 ? 10.383 -20.594 2.623 1 90 57 ASP B N 1
ATOM 1407 C CA . ASP B 1 57 ? 11.688 -20.906 2.064 1 90 57 ASP B CA 1
ATOM 1408 C C . ASP B 1 57 ? 12.266 -19.719 1.307 1 90 57 ASP B C 1
ATOM 1410 O O . AS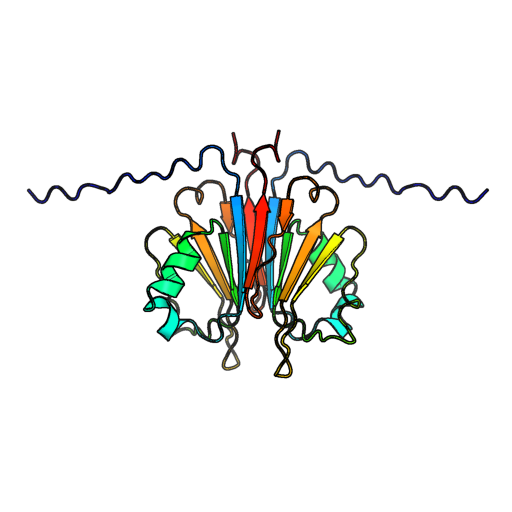P B 1 57 ? 13.484 -19.641 1.11 1 90 57 ASP B O 1
ATOM 1414 N N . SER B 1 58 ? 11.398 -18.797 0.965 1 90 58 SER B N 1
ATOM 1415 C CA . SER B 1 58 ? 11.859 -17.703 0.106 1 90 58 SER B CA 1
ATOM 1416 C C . SER B 1 58 ? 11.719 -16.359 0.799 1 90 58 SER B C 1
ATOM 1418 O O . SER B 1 58 ? 11.859 -15.312 0.163 1 90 58 SER B O 1
ATOM 1420 N N . LEU B 1 59 ? 11.484 -16.312 2.002 1 85.12 59 LEU B N 1
ATOM 1421 C CA . LEU B 1 59 ? 11.203 -15.094 2.742 1 85.12 59 LEU B CA 1
ATOM 1422 C C . LEU B 1 59 ? 12.367 -14.117 2.637 1 85.12 59 LEU B C 1
ATOM 1424 O O . LEU B 1 59 ? 12.164 -12.898 2.65 1 85.12 59 LEU B O 1
ATOM 1428 N N . ASN B 1 60 ? 13.547 -14.602 2.447 1 83.75 60 ASN B N 1
ATOM 1429 C CA . ASN B 1 60 ? 14.727 -13.742 2.42 1 83.75 60 ASN B CA 1
ATOM 1430 C C . ASN B 1 60 ? 15.062 -13.289 1 1 83.75 60 ASN B C 1
ATOM 1432 O O . ASN B 1 60 ? 16.062 -12.602 0.78 1 83.75 60 ASN B O 1
ATOM 1436 N N . THR B 1 61 ? 14.227 -13.586 0.09 1 88.19 61 THR B N 1
ATOM 1437 C CA . THR B 1 61 ? 14.469 -13.266 -1.312 1 88.19 61 THR B CA 1
ATOM 1438 C C . THR B 1 61 ? 14.344 -11.758 -1.552 1 88.19 61 THR B C 1
ATOM 1440 O O . THR B 1 61 ? 15.109 -11.188 -2.336 1 88.19 61 THR B O 1
ATOM 1443 N N . LEU B 1 62 ? 13.477 -11.195 -0.851 1 91.75 62 LEU B N 1
ATOM 1444 C CA . LEU B 1 62 ? 13.258 -9.773 -1.076 1 91.75 62 LEU B CA 1
ATOM 1445 C C . LEU B 1 62 ? 14.289 -8.938 -0.32 1 91.75 62 LEU B C 1
ATOM 1447 O O . LEU B 1 62 ? 14.102 -8.625 0.858 1 91.75 62 LEU B O 1
ATOM 1451 N N . ASN B 1 63 ? 15.336 -8.68 -0.958 1 90.56 63 ASN B N 1
ATOM 1452 C CA . ASN B 1 63 ? 16.406 -7.82 -0.453 1 90.56 63 ASN B CA 1
ATOM 1453 C C . ASN B 1 63 ? 16.844 -6.797 -1.496 1 90.56 63 ASN B C 1
ATOM 1455 O O . ASN B 1 63 ? 17.547 -7.133 -2.443 1 90.56 63 ASN B O 1
ATOM 1459 N N . ILE B 1 64 ? 16.391 -5.633 -1.307 1 93.75 64 ILE B N 1
ATOM 1460 C CA . ILE B 1 64 ? 16.734 -4.539 -2.211 1 93.75 64 ILE B CA 1
ATOM 1461 C C . ILE B 1 64 ? 17.656 -3.551 -1.503 1 93.75 64 ILE B C 1
ATOM 1463 O O . ILE B 1 64 ? 17.281 -2.949 -0.495 1 93.75 64 ILE B O 1
ATOM 1467 N N . PRO B 1 65 ? 18.828 -3.357 -2.037 1 93.56 65 PRO B N 1
ATOM 1468 C CA . PRO B 1 65 ? 19.734 -2.406 -1.399 1 93.56 65 PRO B CA 1
ATOM 1469 C C . PRO B 1 65 ? 19.109 -1.032 -1.188 1 93.56 65 PRO B C 1
ATOM 1471 O O . PRO B 1 65 ? 18.469 -0.497 -2.098 1 93.56 65 PRO B O 1
ATOM 1474 N N . GLY B 1 66 ? 19.234 -0.528 0.035 1 96.31 66 GLY B N 1
ATOM 1475 C CA . GLY B 1 66 ? 18.719 0.795 0.354 1 96.31 66 GLY B CA 1
ATOM 1476 C C . GLY B 1 66 ? 17.312 0.771 0.911 1 96.31 66 GLY B C 1
ATOM 1477 O O . GLY B 1 66 ? 16.75 1.816 1.255 1 96.31 66 GLY B O 1
ATOM 1478 N N . TYR B 1 67 ? 16.891 -0.495 0.98 1 97.31 67 TYR B N 1
ATOM 1479 C CA . TYR B 1 67 ? 15.523 -0.601 1.486 1 97.31 67 TYR B CA 1
ATOM 1480 C C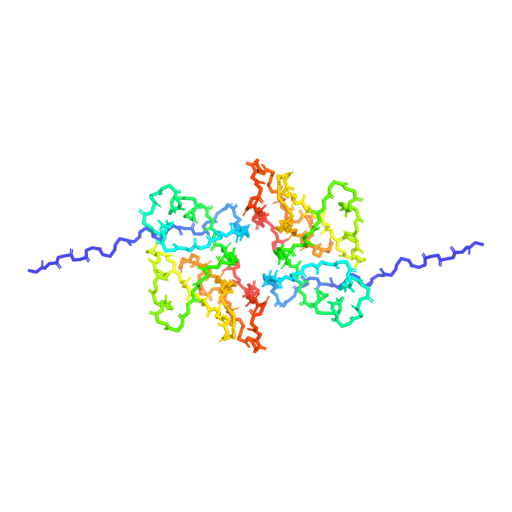 . TYR B 1 67 ? 15.438 -1.614 2.621 1 97.31 67 TYR B C 1
ATOM 1482 O O . TYR B 1 67 ? 16.109 -2.645 2.592 1 97.31 67 TYR B O 1
ATOM 1490 N N . TYR B 1 68 ? 14.609 -1.252 3.631 1 96.81 68 TYR B N 1
ATOM 1491 C CA . TYR B 1 68 ? 14.148 -2.232 4.605 1 96.81 68 TYR B CA 1
ATOM 1492 C C . TYR B 1 68 ? 12.93 -2.99 4.082 1 96.81 68 TYR B C 1
ATOM 1494 O O . TYR B 1 68 ? 12.039 -2.4 3.465 1 96.81 68 TYR B O 1
ATOM 1502 N N . SER B 1 69 ? 12.945 -4.297 4.32 1 95.81 69 SER B N 1
ATOM 1503 C CA . SER B 1 69 ? 11.82 -5.098 3.85 1 95.81 69 SER B CA 1
ATOM 1504 C C . SER B 1 69 ? 11.164 -5.859 4.996 1 95.81 69 SER B C 1
ATOM 1506 O O . SER B 1 69 ? 11.844 -6.285 5.934 1 95.81 69 SER B O 1
ATOM 1508 N N . HIS B 1 70 ? 9.883 -5.98 4.957 1 95.81 70 HIS B N 1
ATOM 1509 C CA . HIS B 1 70 ? 9.062 -6.805 5.84 1 95.81 70 HIS B CA 1
ATOM 1510 C C . HIS B 1 70 ? 7.973 -7.531 5.059 1 95.81 70 HIS B C 1
ATOM 1512 O O . HIS B 1 70 ? 7.211 -6.902 4.32 1 95.81 70 HIS B O 1
ATOM 1518 N N . SER B 1 71 ? 7.91 -8.875 5.262 1 94.81 71 SER B N 1
ATOM 1519 C CA . SER B 1 71 ? 6.992 -9.672 4.453 1 94.81 71 SER B CA 1
ATOM 1520 C C . SER B 1 71 ? 6.113 -10.562 5.328 1 94.81 71 SER B C 1
ATOM 1522 O O . SER B 1 71 ? 6.547 -11.031 6.383 1 94.81 71 SER B O 1
ATOM 1524 N N . ILE B 1 72 ? 4.895 -10.695 4.82 1 93.75 72 ILE B N 1
ATOM 1525 C CA . ILE B 1 72 ? 4.02 -11.727 5.371 1 93.75 72 ILE B CA 1
ATOM 1526 C C . ILE B 1 72 ? 3.637 -12.719 4.277 1 93.75 72 ILE B C 1
ATOM 1528 O O . ILE B 1 72 ? 3.49 -12.344 3.113 1 93.75 72 ILE B O 1
ATOM 1532 N N . ILE B 1 73 ? 3.586 -13.914 4.676 1 92.19 73 ILE B N 1
ATOM 1533 C CA . ILE B 1 73 ? 3.328 -14.977 3.707 1 92.19 73 ILE B CA 1
ATOM 1534 C C . ILE B 1 73 ? 2.012 -15.672 4.043 1 92.19 73 ILE B C 1
ATOM 1536 O O . ILE B 1 73 ? 1.531 -15.594 5.176 1 92.19 73 ILE B O 1
ATOM 1540 N N . ARG B 1 74 ? 1.495 -16.281 3.02 1 86.88 74 ARG B N 1
ATOM 1541 C CA . ARG B 1 74 ? 0.318 -17.109 3.227 1 86.88 74 ARG B CA 1
ATOM 1542 C C . ARG B 1 74 ? 0.717 -18.547 3.537 1 86.88 74 ARG B C 1
ATOM 1544 O O . ARG B 1 74 ? 1.608 -19.109 2.891 1 86.88 74 ARG B O 1
ATOM 1551 N N . SER B 1 75 ? 0.196 -19.062 4.559 1 78.31 75 SER B N 1
ATOM 1552 C CA . SER B 1 75 ? 0.62 -20.375 5.027 1 78.31 75 SER B CA 1
ATOM 1553 C C . SER B 1 75 ? -0.126 -21.484 4.301 1 78.31 75 SER B C 1
ATOM 1555 O O . SER B 1 75 ? 0.406 -22.578 4.125 1 78.31 75 SER B O 1
ATOM 1557 N N . LYS B 1 76 ? -1.229 -21.344 3.756 1 75.12 76 LYS B N 1
ATOM 1558 C CA . LYS B 1 76 ? -2.09 -22.453 3.391 1 75.12 76 LYS B CA 1
ATOM 1559 C C . LYS B 1 76 ? -2.16 -22.625 1.876 1 75.12 76 LYS B C 1
ATOM 1561 O O . LYS B 1 76 ? -2.414 -23.734 1.381 1 75.12 76 LYS B O 1
ATOM 1566 N N . GLN B 1 77 ? -1.997 -21.578 1.045 1 73.81 77 GLN B N 1
ATOM 1567 C CA . GLN B 1 77 ? -2.199 -21.656 -0.398 1 73.81 77 GLN B CA 1
ATOM 1568 C C . GLN B 1 77 ? -1.08 -20.938 -1.149 1 73.81 77 GLN B C 1
ATOM 1570 O O . GLN B 1 77 ? -0.474 -20 -0.627 1 73.81 77 GLN B O 1
ATOM 1575 N N . PRO B 1 78 ? -0.899 -21.672 -2.307 1 77.31 78 PRO B N 1
ATOM 1576 C CA . PRO B 1 78 ? 0.036 -20.938 -3.168 1 77.31 78 PRO B CA 1
ATOM 1577 C C . PRO B 1 78 ? -0.469 -19.547 -3.549 1 77.31 78 PRO B C 1
ATOM 1579 O O . PRO B 1 78 ? -1.679 -19.312 -3.537 1 77.31 78 PRO B O 1
ATOM 1582 N N . GLY B 1 79 ? 0.497 -18.75 -3.699 1 83.5 79 GLY B N 1
ATOM 1583 C CA . GLY B 1 79 ? 0.155 -17.391 -4.062 1 83.5 79 GLY B CA 1
ATOM 1584 C C . GLY B 1 79 ? 0.098 -16.453 -2.871 1 83.5 79 GLY B C 1
ATOM 1585 O O . GLY B 1 79 ? 0.707 -16.719 -1.833 1 83.5 79 GLY B O 1
ATOM 1586 N N . GLY B 1 80 ? -0.349 -15.328 -3.098 1 91.06 80 GLY B N 1
ATOM 1587 C CA . GLY B 1 80 ? -0.494 -14.336 -2.045 1 91.06 80 GLY B CA 1
ATOM 1588 C C . GLY B 1 80 ? 0.825 -13.711 -1.627 1 91.06 80 GLY B C 1
ATOM 1589 O 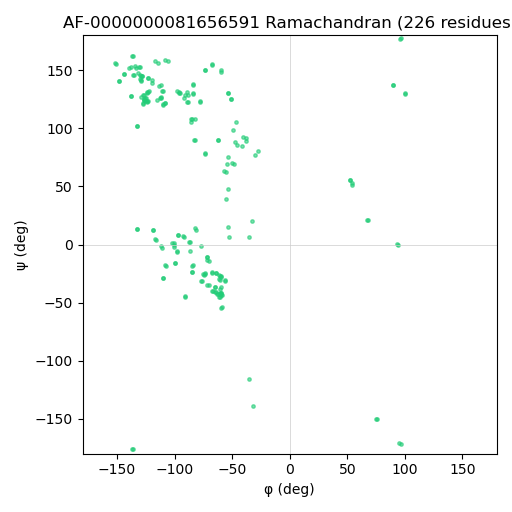O . GLY B 1 80 ? 1.702 -13.484 -2.463 1 91.06 80 GLY B O 1
ATOM 1590 N N . GLY B 1 81 ? 0.816 -13.344 -0.368 1 94.5 81 GLY B N 1
ATOM 1591 C CA . GLY B 1 81 ? 1.998 -12.703 0.186 1 94.5 81 GLY B CA 1
ATOM 1592 C C . GLY B 1 81 ? 1.977 -11.195 0.048 1 94.5 81 GLY B C 1
ATOM 1593 O O . GLY B 1 81 ? 1.549 -10.664 -0.98 1 94.5 81 GLY B O 1
ATOM 1594 N N . LEU B 1 82 ? 2.361 -10.539 1.051 1 96.19 82 LEU B N 1
ATOM 1595 C CA . LEU B 1 82 ? 2.477 -9.078 1.09 1 96.19 82 LEU B CA 1
ATOM 1596 C C . LEU B 1 82 ? 3.838 -8.656 1.628 1 96.19 82 LEU B C 1
ATOM 1598 O O . LEU B 1 82 ? 4.375 -9.297 2.539 1 96.19 82 LEU B O 1
ATOM 1602 N N . SER B 1 83 ? 4.359 -7.602 1.047 1 96.5 83 SER B N 1
ATOM 1603 C CA . SER B 1 83 ? 5.602 -7.031 1.56 1 96.5 83 SER B CA 1
ATOM 1604 C C . SER B 1 83 ? 5.535 -5.508 1.59 1 96.5 83 SER B C 1
ATOM 1606 O O . SER B 1 83 ? 4.801 -4.898 0.812 1 96.5 83 SER B O 1
ATOM 1608 N N . ILE B 1 84 ? 6.273 -4.984 2.477 1 97.44 84 ILE B N 1
ATOM 1609 C CA . ILE B 1 84 ? 6.477 -3.541 2.512 1 97.44 84 ILE B CA 1
ATOM 1610 C C . ILE B 1 84 ? 7.969 -3.229 2.422 1 97.44 84 ILE B C 1
ATOM 1612 O O . ILE B 1 84 ? 8.789 -3.906 3.045 1 97.44 84 ILE B O 1
ATOM 1616 N N . LEU B 1 85 ? 8.297 -2.316 1.539 1 97.5 85 LEU B N 1
ATOM 1617 C CA . LEU B 1 85 ? 9.648 -1.773 1.406 1 97.5 85 LEU B CA 1
ATOM 1618 C C . LEU B 1 85 ? 9.695 -0.32 1.866 1 97.5 85 LEU B C 1
ATOM 1620 O O . LEU B 1 85 ? 8.852 0.489 1.469 1 97.5 85 LEU B O 1
ATOM 1624 N N . ILE B 1 86 ? 10.664 -0.039 2.668 1 97.31 86 ILE B N 1
ATOM 1625 C CA . ILE B 1 86 ? 10.82 1.324 3.16 1 97.31 86 ILE B CA 1
ATOM 1626 C C . ILE B 1 86 ? 12.242 1.814 2.873 1 97.31 86 ILE B C 1
ATOM 1628 O O . ILE B 1 86 ? 13.219 1.149 3.225 1 97.31 86 ILE B O 1
ATOM 1632 N N . ASN B 1 87 ? 12.25 2.975 2.172 1 97.06 87 ASN B N 1
ATOM 1633 C CA . ASN B 1 87 ? 13.547 3.617 1.99 1 97.06 87 ASN B CA 1
ATOM 1634 C C . ASN B 1 87 ? 14.289 3.766 3.314 1 97.06 87 ASN B C 1
ATOM 1636 O O . ASN B 1 87 ? 13.75 4.328 4.273 1 97.06 87 ASN B O 1
ATOM 1640 N N . GLU B 1 88 ? 15.492 3.271 3.398 1 96.25 88 GLU B N 1
ATOM 1641 C CA . GLU B 1 88 ? 16.266 3.244 4.637 1 96.25 88 GLU B CA 1
ATOM 1642 C C . GLU B 1 88 ? 16.516 4.656 5.16 1 96.25 88 GLU B C 1
ATOM 1644 O O . GLU B 1 88 ? 16.656 4.859 6.367 1 96.25 88 GLU B O 1
ATOM 1649 N N . GLN B 1 89 ? 16.516 5.566 4.301 1 93.19 89 GLN B N 1
ATOM 1650 C CA . GLN B 1 89 ? 16.797 6.949 4.684 1 93.19 89 GLN B CA 1
ATOM 1651 C C . GLN B 1 89 ? 15.672 7.512 5.555 1 93.19 89 GLN B C 1
ATOM 1653 O O . GLN B 1 89 ? 15.883 8.453 6.316 1 93.19 89 GLN B O 1
ATOM 1658 N N . ILE B 1 90 ? 14.484 6.945 5.426 1 93 90 ILE B N 1
ATOM 1659 C CA . ILE B 1 90 ? 13.367 7.5 6.188 1 93 90 ILE B CA 1
ATOM 1660 C C . ILE B 1 90 ? 12.844 6.461 7.176 1 93 90 ILE B C 1
ATOM 1662 O O . ILE B 1 90 ? 11.867 6.707 7.891 1 93 90 ILE B O 1
ATOM 1666 N N . LYS B 1 91 ? 13.469 5.359 7.277 1 94 91 LYS B N 1
ATOM 1667 C CA . LYS B 1 91 ? 13 4.234 8.078 1 94 91 LYS B CA 1
ATOM 1668 C C . LYS B 1 91 ? 12.906 4.609 9.555 1 94 91 LYS B C 1
ATOM 1670 O O . LYS B 1 91 ? 12.023 4.125 10.273 1 94 91 LYS B O 1
ATOM 1675 N N . LYS B 1 92 ? 13.727 5.5 10.008 1 91.5 92 LYS B N 1
ATOM 1676 C CA . LYS B 1 92 ? 13.758 5.879 11.422 1 91.5 92 LYS B CA 1
ATOM 1677 C C . LYS B 1 92 ? 12.453 6.535 11.844 1 91.5 92 LYS B C 1
ATOM 1679 O O . LYS B 1 92 ? 12.047 6.434 13.008 1 91.5 92 LYS B O 1
ATOM 1684 N N . GLY B 1 93 ? 11.766 7.094 10.906 1 91.69 93 GLY B N 1
ATOM 1685 C CA . GLY B 1 93 ? 10.523 7.777 11.219 1 91.69 93 GLY B CA 1
ATOM 1686 C C . GLY B 1 93 ? 9.297 6.922 10.992 1 91.69 93 GLY B C 1
ATOM 1687 O O . GLY B 1 93 ? 8.164 7.398 11.125 1 91.69 93 GLY B O 1
ATOM 1688 N N . ILE B 1 94 ? 9.508 5.648 10.703 1 94.19 94 ILE B N 1
ATOM 1689 C CA . ILE B 1 94 ? 8.398 4.777 10.328 1 94.19 94 ILE B CA 1
ATOM 1690 C C . ILE B 1 94 ? 8.406 3.525 11.203 1 94.19 94 ILE B C 1
ATOM 1692 O O . ILE B 1 94 ? 9.445 2.893 11.383 1 94.19 94 ILE B O 1
ATOM 1696 N N . LYS B 1 95 ? 7.324 3.279 11.75 1 94.38 95 LYS B N 1
ATOM 1697 C CA . LYS B 1 95 ? 7.145 2.057 12.523 1 94.38 95 LYS B CA 1
ATOM 1698 C C . LYS B 1 95 ? 6.238 1.069 11.797 1 94.38 95 LYS B C 1
ATOM 1700 O O . LYS B 1 95 ? 5.105 1.403 11.438 1 94.38 95 LYS B O 1
ATOM 1705 N N . ILE B 1 96 ? 6.727 -0.106 11.531 1 95 96 ILE B N 1
ATOM 1706 C CA . ILE B 1 96 ? 5.898 -1.174 10.977 1 95 96 ILE B CA 1
ATOM 1707 C C . ILE B 1 96 ? 5.156 -1.89 12.102 1 95 96 ILE B C 1
ATOM 1709 O O . ILE B 1 96 ? 5.762 -2.279 13.102 1 95 96 ILE B O 1
ATOM 1713 N N . GLU B 1 97 ? 3.891 -2.023 11.891 1 89.94 97 GLU B N 1
ATOM 1714 C CA . GLU B 1 97 ? 3.092 -2.684 12.922 1 89.94 97 GLU B CA 1
ATOM 1715 C C . GLU B 1 97 ? 2.902 -4.164 12.609 1 89.94 97 GLU B C 1
ATOM 1717 O O . GLU B 1 97 ? 2.631 -4.531 11.461 1 89.94 97 GLU B O 1
ATOM 1722 N N . ASP B 1 98 ? 3.164 -4.887 13.609 1 82.38 98 ASP B N 1
ATOM 1723 C CA . ASP B 1 98 ? 3 -6.328 13.453 1 82.38 98 ASP B CA 1
ATOM 1724 C C . ASP B 1 98 ? 1.554 -6.746 13.711 1 82.38 98 ASP B C 1
ATOM 1726 O O . ASP B 1 98 ? 1.033 -6.559 14.812 1 82.38 98 ASP B O 1
ATOM 1730 N N . VAL B 1 99 ? 0.931 -7.09 12.648 1 80.88 99 VAL B N 1
ATOM 1731 C CA . VAL B 1 99 ?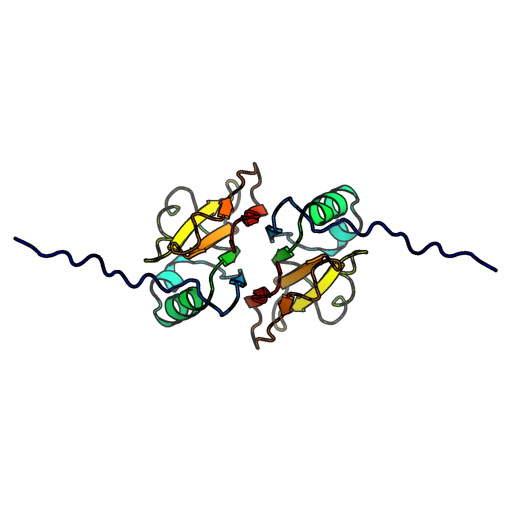 -0.436 -7.582 12.789 1 80.88 99 VAL B CA 1
ATOM 1732 C C . VAL B 1 99 ? -0.498 -9.055 12.391 1 80.88 99 VAL B C 1
ATOM 1734 O O . VAL B 1 99 ? 0.225 -9.492 11.5 1 80.88 99 VAL B O 1
ATOM 1737 N N . ASP B 1 100 ? -1.237 -9.805 13.234 1 86.06 100 ASP B N 1
ATOM 1738 C CA . ASP B 1 100 ? -1.446 -11.203 12.883 1 86.06 100 ASP B CA 1
ATOM 1739 C C . ASP B 1 100 ? -2.439 -11.344 11.734 1 86.06 100 ASP B C 1
ATOM 1741 O O . ASP B 1 100 ? -3.631 -11.57 11.961 1 86.06 100 ASP B O 1
ATOM 1745 N N . SER B 1 101 ? -1.997 -11.117 10.617 1 90.38 101 SER B N 1
ATOM 1746 C CA . SER B 1 101 ? -2.795 -11.203 9.391 1 90.38 101 SER B CA 1
ATOM 1747 C C . SER B 1 101 ? -1.967 -11.727 8.227 1 90.38 101 SER B C 1
ATOM 1749 O O . SER B 1 101 ? -0.754 -11.516 8.172 1 90.38 101 SER B O 1
ATOM 1751 N N . GLU B 1 102 ? -2.658 -12.422 7.422 1 90.94 102 GLU B N 1
ATOM 1752 C CA . GLU B 1 102 ? -1.989 -12.906 6.219 1 90.94 102 GLU B CA 1
ATOM 1753 C C . GLU B 1 102 ? -2.33 -12.039 5.012 1 90.94 102 GLU B C 1
ATOM 1755 O O . GLU B 1 102 ? -1.789 -12.25 3.922 1 90.94 102 GLU B O 1
ATOM 1760 N N . ASP B 1 103 ? -3.182 -11.07 5.273 1 92.94 103 ASP B N 1
ATOM 1761 C CA . ASP B 1 103 ? -3.65 -10.344 4.102 1 92.94 103 ASP B CA 1
ATOM 1762 C C . ASP B 1 103 ? -3.57 -8.836 4.328 1 92.94 103 ASP B C 1
ATOM 1764 O O . ASP B 1 103 ? -4.094 -8.055 3.531 1 92.94 103 ASP B O 1
ATOM 1768 N N . MET B 1 104 ? -2.854 -8.422 5.379 1 95.06 104 MET B N 1
ATOM 1769 C CA . MET B 1 104 ? -2.742 -6.988 5.652 1 95.06 104 MET B CA 1
ATOM 1770 C C . MET B 1 104 ? -1.399 -6.66 6.297 1 95.06 104 MET B C 1
ATOM 1772 O O . MET B 1 104 ? -0.919 -7.402 7.152 1 95.06 104 MET B O 1
ATOM 1776 N N . LEU B 1 105 ? -0.83 -5.547 5.895 1 95.75 105 LEU B N 1
ATOM 1777 C CA . LEU B 1 105 ? 0.339 -4.93 6.508 1 95.75 105 LEU B CA 1
ATOM 1778 C C . LEU B 1 105 ? 0.107 -3.438 6.738 1 95.75 105 LEU B C 1
ATOM 1780 O O . LEU B 1 105 ? -0.641 -2.801 5.992 1 95.75 105 LEU B O 1
ATOM 1784 N N . TRP B 1 106 ? 0.713 -2.92 7.824 1 95.12 106 TRP B N 1
ATOM 1785 C CA . TRP B 1 106 ? 0.587 -1.47 7.922 1 95.12 106 TRP B CA 1
ATOM 1786 C C . TRP B 1 106 ? 1.77 -0.871 8.68 1 95.12 106 TRP B C 1
ATOM 1788 O O . TRP B 1 106 ? 2.523 -1.592 9.336 1 95.12 106 TRP B O 1
ATOM 1798 N N . CYS B 1 107 ? 1.991 0.358 8.406 1 96.19 107 CYS B N 1
ATOM 1799 C CA . CYS B 1 107 ? 3.035 1.124 9.078 1 96.19 107 CYS B CA 1
ATOM 1800 C C . CYS B 1 107 ? 2.535 2.512 9.461 1 96.19 107 CYS B C 1
ATOM 1802 O O . CYS B 1 107 ? 1.468 2.936 9.008 1 96.19 107 CYS B O 1
ATOM 1804 N N . LYS B 1 108 ? 3.275 3.074 10.359 1 94.62 108 LYS B N 1
ATOM 1805 C CA . LYS B 1 108 ? 2.936 4.41 10.844 1 94.62 108 LYS B CA 1
ATOM 1806 C C . LYS B 1 108 ? 4.117 5.363 10.703 1 94.62 108 LYS B C 1
ATOM 1808 O O . LYS B 1 108 ? 5.234 5.039 11.109 1 94.62 108 LYS B O 1
ATOM 1813 N N . LEU B 1 109 ? 3.854 6.508 9.961 1 92.19 109 LEU B N 1
ATOM 1814 C CA . LEU B 1 109 ? 4.801 7.613 9.969 1 92.19 109 LEU B CA 1
ATOM 1815 C C . LEU B 1 109 ? 4.672 8.43 11.25 1 92.19 109 LEU B C 1
ATOM 1817 O O . LEU B 1 109 ? 3.602 8.961 11.547 1 92.19 109 LEU B O 1
ATOM 1821 N N . LYS B 1 110 ? 5.766 8.516 11.906 1 85.12 110 LYS B N 1
ATOM 1822 C CA . LYS B 1 110 ? 5.758 9.234 13.18 1 85.12 110 LYS B CA 1
ATOM 1823 C C . LYS B 1 110 ? 5.516 10.727 12.961 1 85.12 110 LYS B C 1
ATOM 1825 O O . LYS B 1 110 ? 5.871 11.273 11.914 1 85.12 110 LYS B O 1
ATOM 1830 N N . LYS B 1 111 ? 5.004 11.32 14 1 75.56 111 LYS B N 1
ATOM 1831 C CA . LYS B 1 111 ? 4.68 12.742 13.961 1 75.56 111 LYS B CA 1
ATOM 1832 C C . LYS B 1 111 ? 5.922 13.578 13.672 1 75.56 111 LYS B C 1
ATOM 1834 O O . LYS B 1 111 ? 5.871 14.531 12.891 1 75.56 111 LYS B O 1
ATOM 1839 N N . ASP B 1 112 ? 6.945 13.227 14.297 1 69.25 112 ASP B N 1
ATOM 1840 C CA . ASP B 1 112 ? 8.172 14.008 14.203 1 69.25 112 ASP B CA 1
ATOM 1841 C C . ASP B 1 112 ? 8.953 13.664 12.938 1 69.25 112 ASP B C 1
ATOM 1843 O O . ASP B 1 112 ? 10.102 14.086 12.773 1 69.25 112 ASP B O 1
ATOM 1847 N N . PHE B 1 113 ? 8.32 13 12.133 1 66.25 113 PHE B N 1
ATOM 1848 C CA . PHE B 1 113 ? 9 12.516 10.938 1 66.25 113 PHE B CA 1
ATOM 1849 C C . PHE B 1 113 ? 9.547 13.688 10.117 1 66.25 113 PHE B C 1
ATOM 1851 O O . PHE B 1 113 ? 10.633 13.594 9.547 1 66.25 113 PHE B O 1
ATOM 1858 N N . PHE B 1 114 ? 8.836 14.711 10.102 1 61.69 114 PHE B N 1
ATOM 1859 C CA . PHE B 1 114 ? 9.289 15.797 9.234 1 61.69 114 PHE B CA 1
ATOM 1860 C C . PHE B 1 114 ? 9.953 16.891 10.055 1 61.69 114 PHE B C 1
ATOM 1862 O O . PHE B 1 114 ? 10.266 17.969 9.523 1 61.69 114 PHE B O 1
ATOM 1869 N N . ASN B 1 115 ? 9.992 16.609 11.289 1 56.19 115 ASN B N 1
ATOM 1870 C CA . ASN B 1 115 ? 10.711 17.609 12.078 1 56.19 115 ASN B CA 1
ATOM 1871 C C . ASN B 1 115 ? 12.211 17.375 12.055 1 56.19 115 ASN B C 1
ATOM 1873 O O . ASN B 1 115 ? 12.664 16.219 11.977 1 56.19 115 ASN B O 1
#

Sequence (230 aa):
MCYTRKPKHHKQIGKRGISISYWNVQGIRQKIEDNDFIKCIKNHDIIGLGETWLNKDSLNTLNIPGYYSHSIIRSKQPGGGLSILINEQIKKGIKIEDVDSEDMLWCKLKKDFFNMCYTRKPKHHKQIGKRGISISYWNVQGIRQKIEDNDFIKCIKNHDIIGLGETWLNKDSLNTLNIPGYYSHSIIRSKQPGGGLSILINEQIKKGIKIEDVDSEDMLWCKLKKDFFN

Solvent-accessible surface area (backbone atoms only — not comparable to full-atom values): 13086 Å² total; per-residue (Å²): 132,83,78,75,71,71,80,72,73,66,65,70,84,56,88,77,42,50,34,36,34,37,30,58,57,75,39,41,76,73,43,75,72,30,65,67,52,50,52,57,52,69,72,38,38,34,38,35,37,30,30,35,48,36,37,91,90,42,62,77,66,73,70,52,92,68,42,44,68,51,75,41,47,36,88,86,51,90,46,44,14,36,35,39,36,31,30,51,85,54,38,89,36,44,47,76,53,88,60,100,48,58,42,50,47,38,35,33,36,41,60,64,52,84,102,133,84,78,74,70,71,80,72,74,66,69,74,83,59,87,78,42,48,34,38,34,38,31,57,55,74,38,41,77,72,42,77,74,32,64,68,52,50,52,57,52,70,73,40,39,34,37,35,36,31,30,35,48,36,37,92,89,42,63,77,66,73,71,52,92,67,43,44,68,52,74,40,45,37,87,86,49,90,45,44,14,38,35,38,37,31,30,50,88,55,39,87,34,45,47,74,53,89,56,102,48,55,44,48,47,38,34,32,37,41,60,64,51,83,102

Secondary structure (DSSP, 8-state):
--------------TT-EEEEEEE-S-STTGGG-HHHHHHHHT-SEEEEE-----TTTGGG---TTEEEEEE--SSSSS--EEEEEETTTGGGEEEE--S-SSEEEEEE-GGGG-/--------------TT-EEEEEEE-S-STTGGG-HHHHHHHHT-SEEEEE-----TTTGGG---TTEEEEEE--SSSSS--EEEEEETTTGGGEEEE--S-SSEEEEEE-GGGG-

InterPro domains:
  IPR005135 Endonuclease/exonuclease/phosphatase [PF03372] (22-93)
  IPR036691 Endonuclease/exonuclease/phosphatase superfamily [G3DSA:3.60.10.10] (14-115)
  IPR036691 Endonuclease/exonuclease/phosphatase superfamily [SSF56219] (18-101)

Organism: Saccoglossus kowalevskii (NCBI:txid10224)

Foldseek 3Di:
DPCPPPPCCLVPCPDDDAFEEEDAPLACQVLLVPPVSLVVVVVHAKYKYWFNQDDPVCQVRDDRPQWDKDKAADDPDGTIIMMMIGRPSQVVQKAWDDDPDRHDTDMDGHPVSVD/DPCPPPPCPLVPPPDDDAFEEEEAPLACQVLLVPPVSLVVVVVHAKYKYWFNQDDPVCQVRDDRPQWDKDKAADDPDGTIIMMMIGRPSQVVQKAWDDDPDRHDTDMDGHPVSND

Nearest PDB structures (foldseek):
  2v0s-assembly1_A  TM=7.833E-01  e=4.404E-04  Homo sapiens
  7n94-assembly2_B  TM=7.696E-01  e=5.021E-04  Homo sapiens
  2voa-assembly1_B  TM=6.371E-01  e=3.862E-04  Archaeoglobus fulgidus
  6fke-assembly1_A  TM=6.041E-01  e=1.746E-03  Neisseria meningitidis MC58
  2jc4-assembly1_A  TM=6.458E-01  e=6.921E-03  Neisseria meningitidis

pLDDT: mean 83.68, std 20.5, range [23.72, 97.81]